Protein AF-A0A151ZEH4-F1 (afdb_monomer_lite)

Foldseek 3Di:
DVVVVVVVVVVVVVVVVVVVVVVVVLQAAPQPRHGADQWKAFQPPGDIHRPVRVQVVCVPQQADPPPRHGHDPVRIDGDVVSVVVSVVVVVVVVVVVVVVVVVVVVVVVVVVVVVVVVVVVVVVVVVVVVVVVVVVVVVVVVPDPDDDDPPPDAWDKDFDDLVCLLLVLLQQCVFCVPFPLLCQLQPPDPCSSQLSSVVSSLVVQLLVVFWGKMFTAGPVPRHTFKIWTKGFFPSDDDDPVSSVVSPVVCNCVRRNPRSVVSVVLVCVVVSVVVCVQCVSFGEIETEDIGGHPPCVPPCVSVVVVVVVLVVCLVVQGKYKYKGQDPVVVVVVVVVAWDFPDWDPDSGPGIMTIIMHGHDHPD

InterPro domains:
  IPR003613 U-box domain [PF04564] (27-89)
  IPR003613 U-box domain [PS51698] (22-96)
  IPR003613 U-box domain [SM00504] (26-89)
  IPR004181 Zinc finger, MIZ-type [cd16651] (30-87)
  IPR013083 Zinc finger, RING/FYVE/PHD-type [G3DSA:3.30.40.10] (4-116)
  IPR016181 Acyl-CoA N-acyltransferase [SSF55729] (279-347)
  IPR045185 E3 ubiquitin-protein ligase PUB22/23/24-like [PTHR22849] (25-180)

Structure (mmCIF, N/CA/C/O backbone):
data_AF-A0A151ZEH4-F1
#
_entry.id   AF-A0A151ZEH4-F1
#
loop_
_atom_site.group_PDB
_atom_site.id
_atom_site.type_symbol
_atom_site.label_atom_id
_atom_site.label_alt_id
_atom_site.label_comp_id
_atom_site.label_asym_id
_atom_site.label_entity_id
_atom_site.label_seq_id
_atom_site.pdbx_PDB_ins_code
_atom_site.Cartn_x
_atom_site.Cartn_y
_atom_site.Cartn_z
_atom_site.occupancy
_atom_site.B_iso_or_equiv
_atom_site.auth_seq_id
_atom_site.auth_comp_id
_atom_site.auth_asym_id
_atom_site.auth_atom_id
_atom_site.pdbx_PDB_model_num
ATOM 1 N N . MET A 1 1 ? 7.184 58.021 -11.123 1.00 47.81 1 MET A N 1
ATOM 2 C CA . MET A 1 1 ? 8.509 57.488 -11.510 1.00 47.81 1 MET A CA 1
ATOM 3 C C . MET A 1 1 ? 8.640 55.990 -11.235 1.00 47.81 1 MET A C 1
ATOM 5 O O . MET A 1 1 ? 9.357 55.351 -11.982 1.00 47.81 1 MET A O 1
ATOM 9 N N . GLU A 1 2 ? 7.916 55.412 -10.267 1.00 46.97 2 GLU A N 1
ATOM 10 C CA . GLU A 1 2 ? 7.954 53.959 -9.976 1.00 46.97 2 GLU A CA 1
ATOM 11 C C . GLU A 1 2 ? 7.191 53.075 -10.988 1.00 46.97 2 GLU A C 1
ATOM 13 O O . GLU A 1 2 ? 7.583 51.939 -11.231 1.00 46.97 2 GLU A O 1
ATOM 18 N N . VAL A 1 3 ? 6.148 53.594 -11.652 1.00 45.88 3 VAL A N 1
ATOM 19 C CA . VAL A 1 3 ? 5.369 52.835 -12.660 1.00 45.88 3 VAL A CA 1
ATOM 20 C C . VAL A 1 3 ? 6.206 52.494 -13.908 1.00 45.88 3 VAL A C 1
ATOM 22 O O . VAL A 1 3 ? 6.076 51.415 -14.468 1.00 45.88 3 VAL A O 1
ATOM 25 N N . ASP A 1 4 ? 7.142 53.370 -14.286 1.00 52.09 4 ASP A N 1
ATOM 26 C CA . ASP A 1 4 ? 8.008 53.219 -15.469 1.00 52.09 4 ASP A CA 1
ATOM 27 C C . ASP A 1 4 ? 9.234 52.305 -15.209 1.00 52.09 4 ASP A C 1
ATOM 29 O O . ASP A 1 4 ? 9.974 51.960 -16.129 1.00 52.09 4 ASP A O 1
ATOM 33 N N . GLN A 1 5 ? 9.471 51.902 -13.952 1.00 50.50 5 GLN A N 1
ATOM 34 C CA . GLN A 1 5 ? 10.496 50.912 -13.584 1.00 50.50 5 GLN A CA 1
ATOM 35 C C . GLN A 1 5 ? 9.948 49.480 -13.636 1.00 50.50 5 GLN A C 1
ATOM 37 O O . GLN A 1 5 ? 10.621 48.607 -14.183 1.00 50.50 5 GLN A O 1
ATOM 42 N N . ASN A 1 6 ? 8.713 49.256 -13.178 1.00 49.66 6 ASN A N 1
ATOM 43 C CA . ASN A 1 6 ? 8.073 47.936 -13.215 1.00 49.66 6 ASN A CA 1
ATOM 44 C C . ASN A 1 6 ? 7.818 47.434 -14.644 1.00 49.66 6 ASN A C 1
ATOM 46 O O . ASN A 1 6 ? 8.052 46.260 -14.928 1.00 49.66 6 ASN A O 1
ATOM 50 N N . ASP A 1 7 ? 7.417 48.314 -15.566 1.00 55.12 7 ASP A N 1
ATOM 51 C CA . ASP A 1 7 ? 7.210 47.931 -16.970 1.00 55.12 7 ASP A CA 1
ATOM 52 C C . ASP A 1 7 ? 8.532 47.587 -17.678 1.00 55.12 7 ASP A C 1
ATOM 54 O O . ASP A 1 7 ? 8.591 46.658 -18.489 1.00 55.12 7 ASP A O 1
ATOM 58 N N . LYS A 1 8 ? 9.631 48.269 -17.326 1.00 55.94 8 LYS A N 1
ATOM 59 C CA . LYS A 1 8 ? 10.976 47.957 -17.840 1.00 55.94 8 LYS A CA 1
ATOM 60 C C . LYS A 1 8 ? 11.511 46.641 -17.281 1.00 55.94 8 LYS A C 1
ATOM 62 O O . LYS A 1 8 ? 12.153 45.894 -18.022 1.00 55.94 8 LYS A O 1
ATOM 67 N N . GLU A 1 9 ? 11.230 46.325 -16.017 1.00 60.66 9 GLU A N 1
ATOM 68 C CA . GLU A 1 9 ? 11.589 45.033 -15.423 1.00 60.66 9 GLU A CA 1
ATOM 69 C C . GLU A 1 9 ? 10.782 43.875 -16.012 1.00 60.66 9 GLU A C 1
ATOM 71 O O . GLU A 1 9 ? 11.382 42.878 -16.416 1.00 60.66 9 GLU A O 1
ATOM 76 N N . LEU A 1 10 ? 9.461 44.014 -16.176 1.00 50.81 10 LEU A N 1
ATOM 77 C CA . LEU A 1 10 ? 8.633 42.988 -16.824 1.00 50.81 10 LEU A CA 1
ATOM 78 C C . LEU A 1 10 ? 9.093 42.705 -18.259 1.00 50.81 10 LEU A C 1
ATOM 80 O O . LEU A 1 10 ? 9.189 41.549 -18.675 1.00 50.81 10 LEU A O 1
ATOM 84 N N . HIS A 1 11 ? 9.416 43.751 -19.022 1.00 53.69 11 HIS A N 1
ATOM 85 C CA . HIS A 1 11 ? 9.879 43.598 -20.399 1.00 53.69 11 HIS A CA 1
ATOM 86 C C . HIS A 1 11 ? 11.268 42.943 -20.477 1.00 53.69 11 HIS A C 1
ATOM 88 O O . HIS A 1 11 ? 11.549 42.178 -21.406 1.00 53.69 11 HIS A O 1
ATOM 94 N N . LYS A 1 12 ? 12.129 43.197 -19.484 1.00 59.66 12 LYS A N 1
ATOM 95 C CA . LYS A 1 12 ? 13.442 42.557 -19.335 1.00 59.66 12 LYS A CA 1
ATOM 96 C C . LYS A 1 12 ? 13.305 41.080 -18.952 1.00 59.66 12 LYS A C 1
ATOM 98 O O . LYS A 1 12 ? 13.959 40.246 -19.571 1.00 59.66 12 LYS A O 1
ATOM 103 N N . ILE A 1 13 ? 12.412 40.746 -18.018 1.00 57.16 13 ILE A N 1
ATOM 104 C CA . ILE A 1 13 ? 12.099 39.366 -17.606 1.00 57.16 13 ILE A CA 1
ATOM 105 C C . ILE A 1 13 ? 11.519 38.565 -18.779 1.00 57.16 13 ILE A C 1
ATOM 107 O O . ILE A 1 13 ? 11.953 37.445 -19.039 1.00 57.16 13 ILE A O 1
ATOM 111 N N . ASN A 1 14 ? 10.600 39.150 -19.550 1.00 55.31 14 ASN A N 1
ATOM 112 C CA . ASN A 1 14 ? 10.017 38.496 -20.722 1.00 55.31 14 ASN A CA 1
ATOM 113 C C . ASN A 1 14 ? 11.047 38.240 -21.833 1.00 55.31 14 ASN A C 1
ATOM 115 O O . ASN A 1 14 ? 11.030 37.175 -22.449 1.00 55.31 14 ASN A O 1
ATOM 119 N N . ASN A 1 15 ? 11.979 39.171 -22.058 1.00 52.19 15 ASN A N 1
ATOM 120 C CA . ASN A 1 15 ? 13.071 38.977 -23.015 1.00 52.19 15 ASN A CA 1
ATOM 121 C C . ASN A 1 15 ? 14.081 37.917 -22.546 1.00 52.19 15 ASN A C 1
ATOM 123 O O . ASN A 1 15 ? 14.506 37.096 -23.356 1.00 52.19 15 ASN A O 1
ATOM 127 N N . LEU A 1 16 ? 14.406 37.872 -21.250 1.00 53.84 16 LEU A N 1
ATOM 128 C CA . LEU A 1 16 ? 15.260 36.831 -20.662 1.00 53.84 16 LEU A CA 1
ATOM 129 C C . LEU A 1 16 ? 14.610 35.440 -20.757 1.00 53.84 16 LEU A C 1
ATOM 131 O O . LEU A 1 16 ? 15.272 34.472 -21.123 1.00 53.84 16 LEU A O 1
ATOM 135 N N . ASN A 1 17 ? 13.299 35.349 -20.514 1.00 55.62 17 ASN A N 1
ATOM 136 C CA . ASN A 1 17 ? 12.525 34.111 -20.658 1.00 55.62 17 ASN A CA 1
ATOM 137 C C . ASN A 1 17 ? 12.389 33.653 -22.117 1.00 55.62 17 ASN A C 1
ATOM 139 O O . ASN A 1 17 ? 12.262 32.460 -22.389 1.00 55.62 17 ASN A O 1
ATOM 143 N N . LYS A 1 18 ? 12.396 34.588 -23.071 1.00 53.97 18 LYS A N 1
ATOM 144 C CA . LYS A 1 18 ? 12.393 34.266 -24.500 1.00 53.97 18 LYS A CA 1
ATOM 145 C C . LYS A 1 18 ? 13.761 33.745 -24.954 1.00 53.97 18 LYS A C 1
ATOM 147 O O . LYS A 1 18 ? 13.821 32.713 -25.614 1.00 53.97 18 LYS A O 1
ATOM 152 N N . GLN A 1 19 ? 14.844 34.400 -24.534 1.00 56.38 19 GLN A N 1
ATOM 153 C CA . GLN A 1 19 ? 16.214 33.967 -24.827 1.00 56.38 19 GLN A CA 1
ATOM 154 C C . GLN A 1 19 ? 16.555 32.614 -24.181 1.00 56.38 19 GLN A C 1
ATOM 156 O O . GLN A 1 19 ? 17.243 31.806 -24.798 1.00 56.38 19 GLN A O 1
ATOM 161 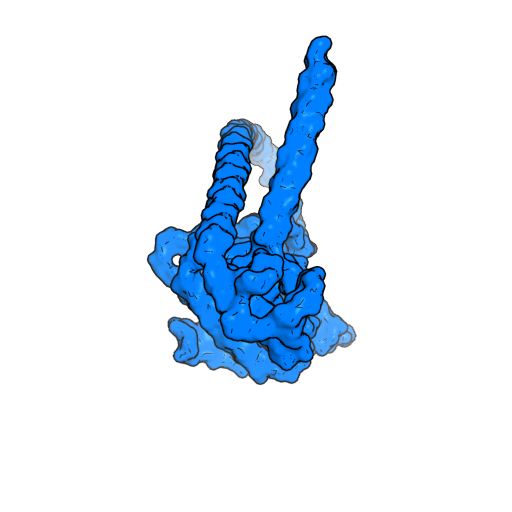N N . SER A 1 20 ? 16.038 32.317 -22.982 1.00 61.41 20 SER A N 1
ATOM 162 C CA . SER A 1 20 ? 16.250 31.010 -22.343 1.00 61.41 20 SER A CA 1
ATOM 163 C C . SER A 1 20 ? 15.561 29.863 -23.092 1.00 61.41 20 SER A C 1
ATOM 165 O O . SER A 1 20 ? 16.144 28.789 -23.223 1.00 61.41 20 SER A O 1
ATOM 167 N N . LYS A 1 21 ? 14.366 30.100 -23.650 1.00 60.09 21 LYS A N 1
ATOM 168 C CA . LYS A 1 21 ? 13.653 29.128 -24.497 1.00 60.09 21 LYS A CA 1
ATOM 169 C C . LYS A 1 21 ? 14.341 28.893 -25.842 1.00 60.09 21 LYS A C 1
ATOM 171 O O . LYS A 1 21 ? 14.349 27.774 -26.337 1.00 60.09 21 LYS A O 1
ATOM 176 N N . GLU A 1 22 ? 14.923 29.929 -26.437 1.00 63.22 22 GLU A N 1
ATOM 177 C CA . GLU A 1 22 ? 15.677 29.791 -27.690 1.00 63.22 22 GLU A CA 1
ATOM 178 C C . GLU A 1 22 ? 16.977 28.994 -27.486 1.00 63.22 22 GLU A C 1
ATOM 180 O O . GLU A 1 22 ? 17.316 28.166 -28.327 1.00 63.22 22 GLU A O 1
ATOM 185 N N . LEU A 1 23 ? 17.653 29.166 -26.342 1.00 64.81 23 LEU A N 1
ATOM 186 C CA . LEU A 1 23 ? 18.823 28.365 -25.959 1.00 64.81 23 LEU A CA 1
ATOM 187 C C . LEU A 1 23 ? 18.468 26.900 -25.661 1.00 64.81 23 LEU A C 1
ATOM 189 O O . LEU A 1 23 ? 19.235 26.012 -26.020 1.00 64.81 23 LEU A O 1
ATOM 193 N N . GLN A 1 24 ? 17.301 26.637 -25.062 1.00 67.38 24 GLN A N 1
ATOM 194 C CA . GLN A 1 24 ? 16.809 25.275 -24.814 1.00 67.38 24 GLN A CA 1
ATOM 195 C C . GLN A 1 24 ? 16.695 24.458 -26.099 1.00 67.38 24 GLN A C 1
ATOM 197 O O . GLN A 1 24 ? 17.108 23.304 -26.127 1.00 67.38 24 GLN A O 1
ATOM 202 N N . ASN A 1 25 ? 16.208 25.071 -27.178 1.00 72.69 25 ASN A N 1
ATOM 203 C CA . ASN A 1 25 ? 15.992 24.382 -28.449 1.00 72.69 25 ASN A CA 1
ATOM 204 C C . ASN A 1 25 ? 17.292 23.895 -29.115 1.00 72.69 25 ASN A C 1
ATOM 206 O O . ASN A 1 25 ? 17.229 23.041 -29.991 1.00 72.69 25 ASN A O 1
ATOM 210 N N . ILE A 1 26 ? 18.460 24.412 -28.713 1.00 82.06 26 ILE A N 1
ATOM 211 C CA . ILE A 1 26 ? 19.773 23.983 -29.229 1.00 82.06 26 ILE A CA 1
ATOM 212 C C . ILE A 1 26 ? 20.170 22.610 -28.663 1.00 82.06 26 ILE A C 1
ATOM 214 O O . ILE A 1 26 ? 20.950 21.884 -29.276 1.00 82.06 26 ILE A O 1
ATOM 218 N N . PHE A 1 27 ? 19.627 22.245 -27.501 1.00 88.75 27 PHE A N 1
ATOM 219 C CA . PHE A 1 27 ? 19.920 20.989 -26.812 1.00 88.75 27 PHE A CA 1
ATOM 220 C C . PHE A 1 27 ? 18.904 19.887 -27.108 1.00 88.75 27 PHE A C 1
ATOM 222 O O . PHE A 1 27 ? 19.063 18.778 -26.605 1.00 88.75 27 PHE A O 1
ATOM 229 N N . ILE A 1 28 ? 17.878 20.185 -27.908 1.00 87.25 28 ILE A N 1
ATOM 230 C CA . ILE A 1 28 ? 16.806 19.255 -28.253 1.00 87.25 28 ILE A CA 1
ATOM 231 C C . ILE A 1 28 ? 17.096 18.595 -29.597 1.00 87.25 28 ILE A C 1
ATOM 233 O O . ILE A 1 28 ? 17.428 19.257 -30.581 1.00 87.25 28 ILE A O 1
ATOM 237 N N . ASP A 1 29 ? 16.942 17.280 -29.636 1.00 89.00 29 ASP A N 1
ATOM 238 C CA . ASP A 1 29 ? 17.080 16.477 -30.831 1.00 89.00 29 ASP A CA 1
ATOM 239 C C . ASP A 1 29 ? 15.916 16.782 -31.783 1.00 89.00 29 ASP A C 1
ATOM 241 O O . ASP A 1 29 ? 14.750 16.605 -31.424 1.00 89.00 29 ASP A O 1
ATOM 245 N N . PRO A 1 30 ? 16.187 17.212 -33.022 1.00 85.81 30 PRO A N 1
ATOM 246 C CA . PRO A 1 30 ? 15.135 17.504 -33.990 1.00 85.81 30 PRO A CA 1
ATOM 247 C C . PRO A 1 30 ? 14.334 16.269 -34.444 1.00 85.81 30 PRO A C 1
ATOM 249 O O . PRO A 1 30 ? 13.296 16.442 -35.083 1.00 85.81 30 PRO A O 1
ATOM 252 N N . ILE A 1 31 ? 14.805 15.042 -34.177 1.00 87.25 31 ILE A N 1
ATOM 253 C CA . ILE A 1 31 ? 14.114 13.797 -34.542 1.00 87.25 31 ILE A CA 1
ATOM 254 C C . ILE A 1 31 ? 13.196 13.325 -33.410 1.00 87.25 31 ILE A C 1
ATOM 256 O O . ILE A 1 31 ? 12.014 13.086 -33.661 1.00 87.25 31 ILE A O 1
ATOM 260 N N . SER A 1 32 ? 13.718 13.160 -32.190 1.00 88.06 32 SER A N 1
ATOM 261 C CA . SER A 1 32 ? 12.936 12.663 -31.042 1.00 88.06 32 SER A CA 1
ATOM 262 C C . SER A 1 32 ? 12.197 13.761 -30.280 1.00 88.06 32 SER A C 1
ATOM 264 O O . SER A 1 32 ? 11.173 13.473 -29.669 1.00 88.06 32 SER A O 1
ATOM 266 N N . LEU A 1 33 ? 12.662 15.012 -30.370 1.00 85.00 33 LEU A N 1
ATOM 267 C CA . LEU A 1 33 ? 12.234 16.150 -29.545 1.00 85.00 33 LEU A CA 1
ATOM 268 C C . LEU A 1 33 ? 12.611 16.030 -28.057 1.00 85.00 33 LEU A C 1
ATOM 270 O O . LEU A 1 33 ? 12.111 16.803 -27.238 1.00 85.00 33 LEU A O 1
ATOM 274 N N . ASP A 1 34 ? 13.530 15.121 -27.729 1.00 85.69 34 ASP A N 1
ATOM 275 C CA . ASP A 1 34 ? 14.123 14.959 -26.398 1.00 85.69 34 ASP A CA 1
ATOM 276 C C . ASP A 1 34 ? 15.493 15.656 -26.310 1.00 85.69 34 ASP A C 1
ATOM 278 O O . ASP A 1 34 ? 16.010 16.145 -27.313 1.00 85.69 34 ASP A O 1
ATOM 282 N N . LEU A 1 35 ? 16.101 15.735 -25.120 1.00 85.19 35 LEU A N 1
ATOM 283 C CA . LEU A 1 35 ? 17.486 16.212 -24.996 1.00 85.19 35 LEU A CA 1
ATOM 284 C C . LEU A 1 35 ? 18.426 15.319 -25.816 1.00 85.19 35 LEU A C 1
ATOM 286 O O . LEU A 1 35 ? 18.302 14.099 -25.784 1.00 85.19 35 LEU A O 1
ATOM 290 N N . ILE A 1 36 ? 19.375 15.929 -26.528 1.00 87.75 36 ILE A N 1
ATOM 291 C CA . ILE A 1 36 ? 20.329 15.185 -27.353 1.00 87.75 36 ILE A CA 1
ATOM 292 C C . ILE A 1 36 ? 21.219 14.311 -26.461 1.00 87.75 36 ILE A C 1
ATOM 294 O O . ILE A 1 36 ? 21.989 14.823 -25.643 1.00 87.75 36 ILE A O 1
ATOM 298 N N . GLU A 1 37 ? 21.178 13.001 -26.689 1.00 85.50 37 GLU A N 1
ATOM 299 C CA . GLU A 1 37 ? 22.063 12.022 -26.055 1.00 85.50 37 GLU A CA 1
ATOM 300 C C . GLU A 1 37 ? 23.168 11.597 -27.032 1.00 85.50 37 GLU A C 1
ATOM 302 O O . GLU A 1 37 ? 22.935 11.386 -28.222 1.00 85.50 37 GLU A O 1
ATOM 307 N N . ASP A 1 38 ? 24.410 11.523 -26.544 1.00 89.50 38 ASP A N 1
ATOM 308 C CA . ASP A 1 38 ? 25.584 11.177 -27.357 1.00 89.50 38 ASP A CA 1
ATOM 309 C C . ASP A 1 38 ? 25.706 11.984 -28.667 1.00 89.50 38 ASP A C 1
ATOM 311 O O . ASP A 1 38 ? 25.962 11.439 -29.736 1.00 89.50 38 ASP A O 1
ATOM 315 N N . ALA A 1 39 ? 25.583 13.313 -28.564 1.00 93.75 39 ALA A N 1
ATOM 316 C CA . ALA A 1 39 ? 25.540 14.244 -29.695 1.00 93.75 39 ALA A CA 1
ATOM 317 C C . ALA A 1 39 ? 26.520 13.918 -30.841 1.00 93.75 39 ALA A C 1
ATOM 319 O O . ALA A 1 39 ? 27.743 13.873 -30.643 1.00 93.75 39 ALA A O 1
ATOM 320 N N . VAL A 1 40 ? 25.981 13.789 -32.055 1.00 94.81 40 VAL A N 1
ATOM 321 C CA . VAL A 1 40 ? 26.725 13.683 -33.320 1.00 94.81 40 VAL A CA 1
ATOM 322 C C . VAL A 1 40 ? 26.367 14.843 -34.240 1.00 94.81 40 VAL A C 1
ATOM 324 O O . VAL A 1 40 ? 25.256 15.361 -34.188 1.00 94.81 40 VAL A O 1
ATOM 327 N N . ILE A 1 41 ? 27.304 15.257 -35.091 1.00 96.19 41 ILE A N 1
ATOM 328 C CA . ILE A 1 41 ? 27.133 16.326 -36.078 1.00 96.19 41 ILE A CA 1
ATOM 329 C C . ILE A 1 41 ? 27.388 15.803 -37.490 1.00 96.19 41 ILE A C 1
ATOM 331 O O . ILE A 1 41 ? 28.323 15.037 -37.731 1.00 96.19 41 ILE A O 1
ATOM 335 N N . SER A 1 42 ? 26.554 16.239 -38.433 1.00 94.94 42 SER A N 1
ATOM 336 C CA . SER A 1 42 ? 26.764 16.013 -39.860 1.00 94.94 42 SER A CA 1
ATOM 337 C C . SER A 1 42 ? 27.897 16.896 -40.383 1.00 94.94 42 SER A C 1
ATOM 339 O O . SER A 1 42 ? 27.786 18.121 -40.376 1.00 94.94 42 SER A O 1
ATOM 341 N N . SER A 1 43 ? 28.946 16.282 -40.923 1.00 91.38 43 SER A N 1
ATOM 342 C CA . SER A 1 43 ? 30.073 16.989 -41.551 1.00 91.38 43 SER A CA 1
ATOM 343 C C . SER A 1 43 ? 29.680 17.807 -42.791 1.00 91.38 43 SER A C 1
ATOM 345 O O . SER A 1 43 ? 30.302 18.828 -43.076 1.00 91.38 43 SER A O 1
ATOM 347 N N . GLY A 1 44 ? 28.633 17.394 -43.514 1.00 90.00 44 GLY A N 1
ATOM 348 C CA . GLY A 1 44 ? 28.176 18.069 -44.732 1.00 90.00 44 GLY A CA 1
ATOM 349 C C . GLY A 1 44 ? 27.255 19.268 -44.487 1.00 90.00 44 GLY A C 1
ATOM 350 O O . GLY A 1 44 ? 27.386 20.286 -45.162 1.00 90.00 44 GLY A O 1
ATOM 351 N N . CYS A 1 45 ? 26.309 19.160 -43.545 1.00 91.94 45 CYS A N 1
ATOM 352 C CA . CYS A 1 45 ? 25.294 20.202 -43.317 1.00 91.94 45 CYS A CA 1
ATOM 353 C C . CYS A 1 45 ? 25.326 20.848 -41.925 1.00 91.94 45 CYS A C 1
ATOM 355 O O . CYS A 1 45 ? 24.571 21.786 -41.691 1.00 91.94 45 CYS A O 1
ATOM 357 N N . GLY A 1 46 ? 26.165 20.365 -41.005 1.00 91.50 46 GLY A N 1
ATOM 358 C CA . GLY A 1 46 ? 26.374 20.960 -39.681 1.00 91.50 46 GLY A CA 1
ATOM 359 C C . GLY A 1 46 ? 25.253 20.735 -38.660 1.00 91.50 46 GLY A C 1
ATOM 360 O O . GLY A 1 46 ? 25.361 21.205 -37.531 1.00 91.50 46 GLY A O 1
ATOM 361 N N . HIS A 1 47 ? 24.184 20.017 -39.010 1.00 94.25 47 HIS A N 1
ATOM 362 C CA . HIS A 1 47 ? 23.107 19.701 -38.069 1.00 94.25 47 HIS A CA 1
ATOM 363 C C . HIS A 1 47 ? 23.534 18.618 -37.076 1.00 94.25 47 HIS A C 1
ATOM 365 O O . HIS A 1 47 ? 24.232 17.674 -37.459 1.00 94.25 47 HIS A O 1
ATOM 371 N N . SER A 1 48 ? 23.107 18.764 -35.820 1.00 94.69 48 SER A N 1
ATOM 372 C CA . SER A 1 48 ? 23.398 17.817 -34.740 1.00 94.69 48 SER A CA 1
ATOM 373 C C . SER A 1 48 ? 22.153 17.043 -34.310 1.00 94.69 48 SER A C 1
ATOM 375 O O . SER A 1 48 ? 21.044 17.569 -34.390 1.00 94.69 48 SER A O 1
ATOM 377 N N . PHE A 1 49 ? 22.356 15.803 -33.871 1.00 94.88 49 PHE A N 1
ATOM 378 C CA . PHE A 1 49 ? 21.311 14.839 -33.514 1.00 94.88 49 PHE A CA 1
ATOM 379 C C . PHE A 1 49 ? 21.787 13.945 -32.366 1.00 94.88 49 PHE A C 1
ATOM 381 O O . PHE A 1 49 ? 22.999 13.867 -32.121 1.00 94.88 49 PHE A O 1
ATOM 388 N N . SER A 1 50 ? 20.864 13.228 -31.720 1.00 95.25 50 SER A N 1
ATOM 389 C CA . SER A 1 50 ? 21.254 12.062 -30.919 1.00 95.25 50 SER A CA 1
ATOM 390 C C . SER A 1 50 ? 21.747 10.963 -31.848 1.00 95.25 50 SER A C 1
ATOM 392 O O . SER A 1 50 ? 21.263 10.823 -32.975 1.00 95.25 50 SER A O 1
ATOM 394 N N . GLN A 1 51 ? 22.754 10.214 -31.410 1.00 94.44 51 GLN A N 1
ATOM 395 C CA . GLN A 1 51 ? 23.395 9.219 -32.266 1.00 94.44 51 GLN A CA 1
ATOM 396 C C . GLN A 1 51 ? 22.408 8.130 -32.714 1.00 94.44 51 GLN A C 1
ATOM 398 O O . GLN A 1 51 ? 22.304 7.825 -33.900 1.00 94.44 51 GLN A O 1
ATOM 403 N N . ASP A 1 52 ? 21.641 7.583 -31.779 1.00 95.44 52 ASP A N 1
ATOM 404 C CA . ASP A 1 52 ? 20.672 6.514 -32.013 1.00 95.44 52 ASP A CA 1
ATOM 405 C C . ASP A 1 52 ? 19.535 6.935 -32.965 1.00 95.44 52 ASP A C 1
ATOM 407 O O . ASP A 1 52 ? 19.144 6.178 -33.865 1.00 95.44 52 ASP A O 1
ATOM 411 N N . THR A 1 53 ? 19.025 8.159 -32.814 1.00 95.44 53 THR A N 1
ATOM 412 C CA . THR A 1 53 ? 17.902 8.671 -33.606 1.00 95.44 53 THR A CA 1
ATOM 413 C C . THR A 1 53 ? 18.301 8.916 -35.057 1.00 95.44 53 THR A C 1
ATOM 415 O O . THR A 1 53 ? 17.570 8.508 -35.971 1.00 95.44 53 THR A O 1
ATOM 418 N N . ILE A 1 54 ? 19.471 9.520 -35.305 1.00 95.94 54 ILE A N 1
ATOM 419 C CA . ILE A 1 54 ? 19.949 9.754 -36.672 1.00 95.94 54 ILE A CA 1
ATOM 420 C C . ILE A 1 54 ? 20.405 8.458 -37.339 1.00 95.94 54 ILE A C 1
ATOM 422 O O . ILE A 1 54 ? 20.122 8.265 -38.521 1.00 95.94 54 ILE A O 1
ATOM 426 N N . GLU A 1 55 ? 21.029 7.532 -36.608 1.00 94.50 55 GLU A N 1
ATOM 427 C CA . GLU A 1 55 ? 21.383 6.214 -37.142 1.00 94.50 55 GLU A CA 1
ATOM 428 C C . GLU A 1 55 ? 20.126 5.465 -37.608 1.00 94.50 55 GLU A C 1
ATOM 430 O O . GLU A 1 55 ? 20.060 5.000 -38.752 1.00 94.50 55 GLU A O 1
ATOM 435 N N . SER A 1 56 ? 19.081 5.440 -36.773 1.00 93.38 56 SER A N 1
ATOM 436 C CA . SER A 1 56 ? 17.776 4.855 -37.102 1.00 93.38 56 SER A CA 1
ATOM 437 C C . SER A 1 56 ? 17.125 5.523 -38.317 1.00 93.38 56 SER A C 1
ATOM 439 O O . SER A 1 56 ? 16.604 4.838 -39.204 1.00 93.38 56 SER A O 1
ATOM 441 N N . TRP A 1 57 ? 17.188 6.853 -38.422 1.00 94.31 57 TRP A N 1
ATOM 442 C CA . TRP A 1 57 ? 16.679 7.585 -39.583 1.00 94.31 57 TRP A CA 1
ATOM 443 C C . TRP A 1 57 ? 17.412 7.211 -40.876 1.00 94.31 57 TRP A C 1
ATOM 445 O O . TRP A 1 57 ? 16.771 6.935 -41.898 1.00 94.31 57 TRP A O 1
ATOM 455 N N . LEU A 1 58 ? 18.743 7.136 -40.825 1.00 94.56 58 LEU A N 1
ATOM 456 C CA . LEU A 1 58 ? 19.581 6.831 -41.981 1.00 94.56 58 LEU A CA 1
ATOM 457 C C . LEU A 1 58 ? 19.364 5.406 -42.506 1.00 94.56 58 LEU A C 1
ATOM 459 O O . LEU A 1 58 ? 19.490 5.186 -43.711 1.00 94.56 58 LEU A O 1
ATOM 463 N N . THR A 1 59 ? 18.914 4.456 -41.675 1.00 92.69 59 THR A N 1
ATOM 464 C CA . THR A 1 59 ? 18.484 3.131 -42.177 1.00 92.69 59 THR A CA 1
ATOM 465 C C . THR A 1 59 ? 17.329 3.211 -43.183 1.00 92.69 59 THR A C 1
ATOM 467 O O . THR A 1 59 ? 17.199 2.343 -44.044 1.00 92.69 59 THR A O 1
ATOM 470 N N . LYS A 1 60 ? 16.498 4.259 -43.099 1.00 92.88 60 LYS A N 1
ATOM 471 C CA . LYS A 1 60 ? 15.304 4.452 -43.937 1.00 92.88 60 LYS A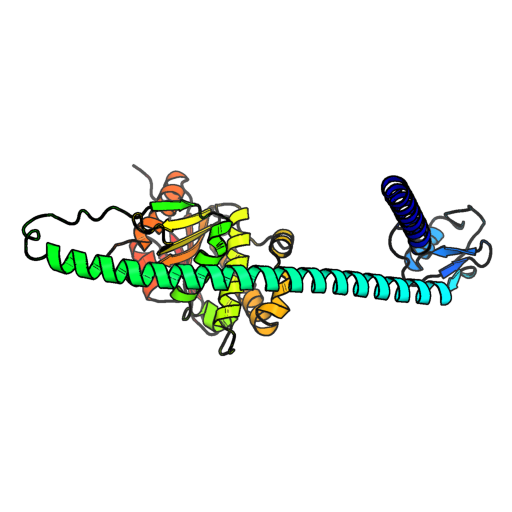 CA 1
ATOM 472 C C . LYS A 1 60 ? 15.530 5.475 -45.045 1.00 92.88 60 LYS A C 1
ATOM 474 O O . LYS A 1 60 ? 15.028 5.294 -46.152 1.00 92.88 60 LYS A O 1
ATOM 479 N N . LYS A 1 61 ? 16.228 6.574 -44.746 1.00 92.88 61 LYS A N 1
ATOM 480 C CA . LYS A 1 61 ? 16.434 7.704 -45.661 1.00 92.88 61 LYS A CA 1
ATOM 481 C C . LYS A 1 61 ? 17.855 8.240 -45.528 1.00 92.88 61 LYS A C 1
ATOM 483 O O . LYS A 1 61 ? 18.211 8.787 -44.495 1.00 92.88 61 LYS A O 1
ATOM 488 N N . GLN A 1 62 ? 18.633 8.163 -46.603 1.00 94.88 62 GLN A N 1
ATOM 489 C CA . GLN A 1 62 ? 20.025 8.638 -46.670 1.00 94.88 62 GLN A CA 1
ATOM 490 C C . GLN A 1 62 ? 20.108 10.160 -46.911 1.00 94.88 62 GLN A C 1
ATOM 492 O O . GLN A 1 62 ? 20.760 10.642 -47.837 1.00 94.88 62 GLN A O 1
ATOM 497 N N . THR A 1 63 ? 19.369 10.928 -46.112 1.00 94.69 63 THR A N 1
ATOM 498 C CA . THR A 1 63 ? 19.284 12.394 -46.190 1.00 94.69 63 THR A CA 1
ATOM 499 C C . THR A 1 63 ? 19.141 12.984 -44.798 1.00 94.69 63 THR A C 1
ATOM 501 O O . THR A 1 63 ? 18.464 12.392 -43.963 1.00 94.69 63 THR A O 1
ATOM 504 N N . CYS A 1 64 ? 19.658 14.185 -44.561 1.00 93.94 64 CYS A N 1
ATOM 505 C CA . CYS A 1 64 ? 19.423 14.927 -43.326 1.00 93.94 64 CYS A CA 1
ATOM 506 C C . CYS A 1 64 ? 17.909 15.170 -43.093 1.00 93.94 64 CYS A C 1
ATOM 508 O O . CYS A 1 64 ? 17.229 15.644 -44.011 1.00 93.94 64 CYS A O 1
ATOM 510 N N . PRO A 1 65 ? 17.361 14.900 -41.890 1.00 91.44 65 PRO A N 1
ATOM 511 C CA . PRO A 1 65 ? 15.954 15.171 -41.573 1.00 91.44 65 PRO A CA 1
ATOM 512 C C . PRO A 1 65 ? 15.563 16.650 -41.690 1.00 91.44 65 PRO A C 1
ATOM 514 O O . PRO A 1 65 ? 14.416 16.946 -42.013 1.00 91.44 65 PRO A O 1
ATOM 517 N N . LEU A 1 66 ? 16.511 17.563 -41.442 1.00 90.38 66 LEU A N 1
ATOM 518 C CA . LEU A 1 66 ? 16.260 19.005 -41.362 1.00 90.38 66 LEU A CA 1
ATOM 519 C C . LEU A 1 66 ? 16.378 19.727 -42.705 1.00 90.38 66 LEU A C 1
ATOM 521 O O . LEU A 1 66 ? 15.529 20.544 -43.044 1.00 90.38 66 LEU A O 1
ATOM 525 N N . CYS A 1 67 ? 17.436 19.446 -43.468 1.00 92.44 67 CYS A N 1
ATOM 526 C CA . CYS A 1 67 ? 17.723 20.161 -44.717 1.00 92.44 67 CYS A CA 1
ATOM 527 C C . CYS A 1 67 ? 17.658 19.283 -45.970 1.00 92.44 67 CYS A C 1
ATOM 529 O O . CYS A 1 67 ? 17.841 19.787 -47.074 1.00 92.44 67 CYS A O 1
ATOM 531 N N . HIS A 1 68 ? 17.427 17.978 -45.808 1.00 92.81 68 HIS A N 1
ATOM 532 C CA . HIS A 1 68 ? 17.319 16.997 -46.891 1.00 92.81 68 HIS A CA 1
ATOM 533 C C . HIS A 1 68 ? 18.574 16.811 -47.759 1.00 92.81 68 HIS A C 1
ATOM 535 O O . HIS A 1 68 ? 18.525 16.075 -48.744 1.00 92.81 68 HIS A O 1
ATOM 541 N N . SER A 1 69 ? 19.716 17.393 -47.376 1.00 92.69 69 SER A N 1
ATOM 542 C CA . SER A 1 69 ? 21.007 17.095 -48.003 1.00 92.69 69 SER A CA 1
ATOM 543 C C . SER A 1 69 ? 21.338 15.600 -47.890 1.00 92.69 69 SER A C 1
ATOM 545 O O . SER A 1 69 ? 21.031 15.013 -46.848 1.00 92.69 69 SER A O 1
ATOM 547 N N . PRO A 1 70 ? 21.979 14.981 -48.901 1.00 95.19 70 PRO A N 1
ATOM 548 C CA . PRO A 1 70 ? 22.471 13.608 -48.804 1.00 95.19 70 PRO A CA 1
ATOM 549 C C . PRO A 1 70 ? 23.324 13.416 -47.548 1.00 95.19 70 PRO A C 1
ATOM 551 O O . PRO A 1 70 ? 24.169 14.258 -47.243 1.00 95.19 70 PRO A O 1
ATOM 554 N N . LEU A 1 71 ? 23.060 12.344 -46.804 1.00 95.31 71 LEU A N 1
ATOM 555 C CA . LEU A 1 71 ? 23.731 12.058 -45.540 1.00 95.31 71 LEU A CA 1
ATOM 556 C C . LEU A 1 71 ? 23.841 10.550 -45.345 1.00 95.31 71 LEU A C 1
ATOM 558 O O . LEU A 1 71 ? 22.849 9.843 -45.517 1.00 95.31 71 LEU A O 1
ATOM 562 N N . SER A 1 72 ? 25.021 10.082 -44.955 1.00 93.81 72 SER A N 1
ATOM 563 C CA . SER A 1 72 ? 25.302 8.686 -44.624 1.00 93.81 72 SER A CA 1
ATOM 564 C C . SER A 1 72 ? 25.950 8.556 -43.243 1.00 93.81 72 SER A C 1
ATOM 566 O O . SER A 1 72 ? 26.363 9.544 -42.637 1.00 93.81 72 SER A O 1
ATOM 568 N N . LEU A 1 73 ? 26.056 7.325 -42.731 1.00 92.44 73 LEU A N 1
ATOM 569 C CA . LEU A 1 73 ? 26.653 7.059 -41.415 1.00 92.44 73 LEU A CA 1
ATOM 570 C C . LEU A 1 73 ? 28.119 7.506 -41.320 1.00 92.44 73 LEU A C 1
ATOM 572 O O . LEU A 1 73 ? 28.548 7.957 -40.265 1.00 92.44 73 LEU A O 1
ATOM 576 N N . SER A 1 74 ? 28.882 7.428 -42.415 1.00 93.50 74 SER A N 1
ATOM 577 C CA . SER A 1 74 ? 30.283 7.875 -42.440 1.00 93.50 74 SER A CA 1
ATOM 578 C C . SER A 1 74 ? 30.445 9.392 -42.362 1.00 93.50 74 SER A C 1
ATOM 580 O O . SER A 1 74 ? 31.542 9.869 -42.087 1.00 93.50 74 SER A O 1
ATOM 582 N N . ASP A 1 75 ? 29.369 10.147 -42.593 1.00 93.25 75 ASP A N 1
ATOM 583 C CA . ASP A 1 75 ? 29.382 11.610 -42.556 1.00 93.25 75 ASP A CA 1
ATOM 584 C C . ASP A 1 75 ? 29.081 12.163 -41.154 1.00 93.25 75 ASP A C 1
ATOM 586 O O . ASP A 1 75 ? 29.085 13.386 -40.967 1.00 93.25 75 ASP A O 1
ATOM 590 N N . LEU A 1 76 ? 28.796 11.283 -40.185 1.00 96.00 76 LEU A N 1
ATOM 591 C CA . LEU A 1 76 ? 28.525 11.626 -38.795 1.00 96.00 76 LEU A CA 1
ATOM 592 C C . LEU A 1 76 ? 29.810 11.594 -37.973 1.00 96.00 76 LEU A C 1
ATOM 594 O O . LEU A 1 76 ? 30.534 10.600 -37.936 1.00 96.00 76 LEU A O 1
ATOM 598 N N . THR A 1 77 ? 30.065 12.684 -37.263 1.00 94.19 77 THR A N 1
ATOM 599 C CA . THR A 1 77 ? 31.192 12.797 -36.335 1.00 94.19 77 THR A CA 1
ATOM 600 C C . THR A 1 77 ? 30.685 13.141 -34.939 1.00 94.19 77 THR A C 1
ATOM 602 O O . THR A 1 77 ? 29.767 13.955 -34.837 1.00 94.19 77 THR A O 1
ATOM 605 N N . PRO A 1 78 ? 31.260 12.593 -33.854 1.00 94.00 78 PRO A N 1
ATOM 606 C CA . PRO A 1 78 ? 30.889 12.997 -32.501 1.00 94.00 78 PRO A CA 1
ATOM 607 C C . PRO A 1 78 ? 31.051 14.506 -32.284 1.00 94.00 78 PRO A C 1
ATOM 609 O O . PRO A 1 78 ? 32.080 15.088 -32.631 1.00 94.00 78 PRO A O 1
ATOM 612 N N . ASN A 1 79 ? 30.047 15.136 -31.677 1.00 94.19 79 ASN A N 1
ATOM 613 C CA . ASN A 1 79 ? 30.058 16.550 -31.317 1.00 94.19 79 ASN A CA 1
ATOM 614 C C . ASN A 1 79 ? 30.320 16.705 -29.812 1.00 94.19 79 ASN A C 1
ATOM 616 O O . ASN A 1 79 ? 29.406 16.913 -29.011 1.00 94.19 79 ASN A O 1
ATOM 620 N N . TYR A 1 80 ? 31.589 16.575 -29.420 1.00 88.19 80 TYR A N 1
ATOM 621 C CA . TYR A 1 80 ? 32.001 16.632 -28.012 1.00 88.19 80 TYR A CA 1
ATOM 622 C C . TYR A 1 80 ? 31.654 17.969 -27.345 1.00 88.19 80 TYR A C 1
ATOM 624 O O . TYR A 1 80 ? 31.201 17.984 -26.207 1.00 88.19 80 TYR A O 1
ATOM 632 N N . THR A 1 81 ? 31.780 19.087 -28.065 1.00 88.69 81 THR A N 1
ATOM 633 C CA . THR A 1 81 ? 31.460 20.417 -27.526 1.00 88.69 81 THR A CA 1
ATOM 634 C C . THR A 1 81 ? 29.982 20.552 -27.174 1.00 88.69 81 THR A C 1
ATOM 636 O O . THR A 1 81 ? 29.651 21.081 -26.115 1.00 88.69 81 THR A O 1
ATOM 639 N N . LEU A 1 82 ? 29.086 20.060 -28.035 1.00 88.94 82 LEU A N 1
ATOM 640 C CA . LEU A 1 82 ? 27.652 20.085 -27.751 1.00 88.94 82 LEU A CA 1
ATOM 641 C C . LEU A 1 82 ? 27.300 19.148 -26.591 1.00 88.94 82 LEU A C 1
ATOM 643 O O . LEU A 1 82 ? 26.512 19.522 -25.729 1.00 88.94 82 LEU A O 1
ATOM 647 N N . ARG A 1 83 ? 27.934 17.974 -26.523 1.00 85.56 83 ARG A N 1
ATOM 648 C CA . ARG A 1 83 ? 27.772 17.028 -25.411 1.00 85.56 83 ARG A CA 1
ATOM 649 C C . ARG A 1 83 ? 28.145 17.656 -24.064 1.00 85.56 83 ARG A C 1
ATOM 651 O O . ARG A 1 83 ? 27.369 17.568 -23.115 1.00 85.56 83 ARG A O 1
ATOM 658 N N . ASP A 1 84 ? 29.295 18.321 -23.991 1.00 85.69 84 ASP A N 1
ATOM 659 C CA . ASP A 1 84 ? 29.742 19.000 -22.771 1.00 85.69 84 ASP A CA 1
ATOM 660 C C . ASP A 1 84 ? 28.808 20.162 -22.402 1.00 85.69 84 ASP A C 1
ATOM 662 O O . ASP A 1 84 ? 28.468 20.337 -21.232 1.00 85.69 84 ASP A O 1
ATOM 666 N N . ALA A 1 85 ? 28.330 20.920 -23.394 1.00 87.00 85 ALA A N 1
ATOM 667 C CA . ALA A 1 85 ? 27.375 22.003 -23.175 1.00 87.00 85 ALA A CA 1
ATOM 668 C C . ALA A 1 85 ? 26.026 21.501 -22.629 1.00 87.00 85 ALA A C 1
ATOM 670 O O . ALA A 1 85 ? 25.502 22.093 -21.688 1.00 87.00 85 ALA A O 1
ATOM 671 N N . ILE A 1 86 ? 25.493 20.398 -23.167 1.00 85.12 86 ILE A N 1
ATOM 672 C CA . ILE A 1 86 ? 24.253 19.764 -22.685 1.00 85.12 86 ILE A CA 1
ATOM 673 C C . ILE A 1 86 ? 24.430 19.268 -21.250 1.00 85.12 86 ILE A C 1
ATOM 675 O O . ILE A 1 86 ? 23.550 19.466 -20.414 1.00 85.12 86 ILE A O 1
ATOM 679 N N . LYS A 1 87 ? 25.586 18.675 -20.938 1.00 83.12 87 LYS A N 1
ATOM 680 C CA . LYS A 1 87 ? 25.891 18.207 -19.585 1.00 83.12 87 LYS A CA 1
ATOM 681 C C . LYS A 1 87 ? 25.932 19.359 -18.579 1.00 83.12 87 LYS A C 1
ATOM 683 O O . LYS A 1 87 ? 25.256 19.295 -17.557 1.00 83.12 87 LYS A O 1
ATOM 688 N N . LEU A 1 88 ? 26.669 20.427 -18.892 1.00 83.12 88 LEU A N 1
ATOM 689 C CA . LEU A 1 88 ? 26.723 21.629 -18.054 1.00 83.12 88 LEU A CA 1
ATOM 690 C C . LEU A 1 88 ? 25.336 22.263 -17.899 1.00 83.12 88 LEU A C 1
ATOM 692 O O . LEU A 1 88 ? 24.975 22.712 -16.815 1.00 83.12 88 LEU A O 1
ATOM 696 N N . TYR A 1 89 ? 24.537 22.268 -18.967 1.00 81.19 89 TYR A N 1
ATOM 697 C CA . TYR A 1 89 ? 23.167 22.763 -18.930 1.00 81.19 89 TYR A CA 1
ATOM 698 C C . TYR A 1 89 ? 22.272 21.944 -17.988 1.00 81.19 89 TYR A C 1
ATOM 700 O O . TYR A 1 89 ? 21.536 22.528 -17.191 1.00 81.19 89 TYR A O 1
ATOM 708 N N . GLY A 1 90 ? 22.375 20.612 -18.030 1.00 77.38 90 GLY A N 1
ATOM 709 C CA . GLY A 1 90 ? 21.684 19.713 -17.102 1.00 77.38 90 GLY A CA 1
ATOM 710 C C . GLY A 1 90 ? 22.075 19.976 -15.646 1.00 77.38 90 GLY A C 1
ATOM 711 O O . GLY A 1 90 ? 21.206 20.212 -14.812 1.00 77.38 90 GLY A O 1
ATOM 712 N N . GLU A 1 91 ? 23.378 20.068 -15.364 1.00 79.94 91 GLU A N 1
ATOM 713 C CA . GLU A 1 91 ? 23.897 20.378 -14.022 1.00 79.94 91 GLU A CA 1
ATOM 714 C C . GLU A 1 91 ? 23.399 21.744 -13.507 1.00 79.94 91 GLU A C 1
ATOM 716 O O . GLU A 1 91 ? 23.060 21.890 -12.332 1.00 79.94 91 GLU A O 1
ATOM 721 N N . MET A 1 92 ? 23.303 22.756 -14.376 1.00 77.44 92 MET A N 1
ATOM 722 C CA . MET A 1 92 ? 22.773 24.076 -14.013 1.00 77.44 92 MET A CA 1
ATOM 723 C C . MET A 1 92 ? 21.273 24.050 -13.693 1.00 77.44 92 MET A C 1
ATOM 725 O O . MET A 1 92 ? 20.845 24.737 -12.763 1.00 77.44 92 MET A O 1
ATOM 729 N N . ILE A 1 93 ? 20.471 23.283 -14.441 1.00 74.06 93 ILE A N 1
ATOM 730 C CA . ILE A 1 93 ? 19.038 23.118 -14.153 1.00 74.06 93 ILE A CA 1
ATOM 731 C C . ILE A 1 93 ? 18.846 22.400 -12.820 1.00 74.06 93 ILE A C 1
ATOM 733 O O . ILE A 1 93 ? 18.047 22.852 -11.999 1.00 74.06 93 ILE A O 1
ATOM 737 N N . ASP A 1 94 ? 19.587 21.319 -12.590 1.00 73.31 94 ASP A N 1
ATOM 738 C CA . ASP A 1 94 ? 19.484 20.539 -11.360 1.00 73.31 94 ASP A CA 1
ATOM 739 C C . ASP A 1 94 ? 19.852 21.385 -10.139 1.00 73.31 94 ASP A C 1
ATOM 741 O O . ASP A 1 94 ? 19.102 21.415 -9.163 1.00 73.31 94 ASP A O 1
ATOM 745 N N . ASN A 1 95 ? 20.937 22.161 -10.223 1.00 73.44 95 ASN A N 1
ATOM 746 C CA . ASN A 1 95 ? 21.344 23.080 -9.160 1.00 73.44 95 ASN A CA 1
ATOM 747 C C . ASN A 1 95 ? 20.295 24.168 -8.898 1.00 73.44 95 ASN A C 1
ATOM 749 O O . ASN A 1 95 ? 19.985 24.450 -7.743 1.00 73.44 95 ASN A O 1
ATOM 753 N N . LYS A 1 96 ? 19.692 24.741 -9.945 1.00 72.81 96 LYS A N 1
ATOM 754 C CA . LYS A 1 96 ? 18.637 25.749 -9.785 1.00 72.81 96 LYS A CA 1
ATOM 755 C C . LYS A 1 96 ? 17.379 25.165 -9.134 1.00 72.81 96 LYS A C 1
ATOM 757 O O . LYS A 1 96 ? 16.801 25.785 -8.246 1.00 72.81 96 LYS A O 1
ATOM 762 N N . ASN A 1 97 ? 16.986 23.955 -9.528 1.00 68.94 97 ASN A N 1
ATOM 763 C CA . ASN A 1 97 ? 15.863 23.245 -8.918 1.00 68.94 97 ASN A CA 1
ATOM 764 C C . ASN A 1 97 ? 16.147 22.901 -7.445 1.00 68.94 97 ASN A C 1
ATOM 766 O O . ASN A 1 97 ? 15.250 23.002 -6.611 1.00 68.94 97 ASN A O 1
ATOM 770 N N . LEU A 1 98 ? 17.390 22.532 -7.115 1.00 70.12 98 LEU A N 1
ATOM 771 C CA . LEU A 1 98 ? 17.841 22.280 -5.742 1.00 70.12 98 LEU A CA 1
ATOM 772 C C . LEU A 1 98 ? 17.819 23.557 -4.889 1.00 70.12 98 LEU A C 1
ATOM 774 O O . LEU A 1 98 ? 17.358 23.517 -3.751 1.00 70.12 98 LEU A O 1
ATOM 778 N N . GLU A 1 99 ? 18.266 24.693 -5.425 1.00 72.12 99 GLU A N 1
ATOM 779 C CA . GLU A 1 99 ? 18.218 25.991 -4.738 1.00 72.12 99 GLU A CA 1
ATOM 780 C C . GLU A 1 99 ? 16.774 26.459 -4.492 1.00 72.12 99 GLU A C 1
ATOM 782 O O . GLU A 1 99 ? 16.445 26.901 -3.389 1.00 72.12 99 GLU A O 1
ATOM 787 N N . GLU A 1 100 ? 15.888 26.319 -5.484 1.00 70.06 100 GLU A N 1
ATOM 788 C CA . GLU A 1 100 ? 14.463 26.649 -5.348 1.00 70.06 100 GLU A CA 1
ATOM 789 C C . GLU A 1 100 ? 13.765 25.743 -4.316 1.00 70.06 100 GLU A C 1
ATOM 791 O O . GLU A 1 100 ? 12.952 26.224 -3.522 1.00 70.06 100 GLU A O 1
ATOM 796 N N . GLN A 1 101 ? 14.124 24.456 -4.261 1.00 66.62 101 GLN A N 1
ATOM 797 C CA . GLN A 1 101 ? 13.634 23.524 -3.239 1.00 66.62 101 GLN A CA 1
ATOM 798 C C . GLN A 1 101 ? 14.128 23.895 -1.836 1.00 66.62 101 GLN A C 1
ATOM 800 O O . GLN A 1 101 ? 13.323 23.966 -0.909 1.00 66.62 101 GLN A O 1
ATOM 805 N N . GLN A 1 102 ? 15.415 24.212 -1.673 1.00 73.38 102 GLN A N 1
ATOM 806 C CA . GLN A 1 102 ? 15.978 24.619 -0.380 1.00 73.38 102 GLN A CA 1
ATOM 807 C C . GLN A 1 102 ? 15.354 25.919 0.144 1.00 73.38 102 GLN A C 1
ATOM 809 O O . GLN A 1 102 ? 15.084 26.044 1.340 1.00 73.38 102 GLN A O 1
ATOM 814 N N . GLN A 1 103 ? 15.077 26.885 -0.736 1.00 69.50 103 GLN A N 1
ATOM 815 C CA . GLN A 1 103 ? 14.399 28.127 -0.355 1.00 69.50 103 GLN A CA 1
ATOM 816 C C . GLN A 1 103 ? 12.949 27.886 0.081 1.00 69.50 103 GLN A C 1
ATOM 818 O O . GLN A 1 103 ? 12.484 28.510 1.038 1.00 69.50 103 GLN A O 1
ATOM 823 N N . GLN A 1 104 ? 12.237 26.969 -0.579 1.00 65.56 104 GLN A N 1
ATOM 824 C CA . GLN A 1 104 ? 10.880 26.587 -0.183 1.00 65.56 104 GLN A CA 1
ATOM 825 C C . GLN A 1 104 ? 10.868 25.851 1.163 1.00 65.56 104 GLN A C 1
ATOM 827 O O . GLN A 1 104 ? 10.044 26.173 2.018 1.00 65.56 104 GLN A O 1
ATOM 832 N N . GLU A 1 105 ? 11.811 24.934 1.393 1.00 68.69 105 GLU A N 1
ATOM 833 C CA . GLU A 1 105 ? 11.949 24.211 2.663 1.00 68.69 105 GLU A CA 1
ATOM 834 C C . GLU A 1 105 ? 12.253 25.160 3.834 1.00 68.69 105 GLU A C 1
ATOM 836 O O . GLU A 1 105 ? 11.583 25.088 4.865 1.00 68.69 105 GLU A O 1
ATOM 841 N N . GLN A 1 106 ? 13.161 26.126 3.658 1.00 67.81 106 GLN A N 1
ATOM 842 C CA . GLN A 1 106 ? 13.476 27.127 4.689 1.00 67.81 106 G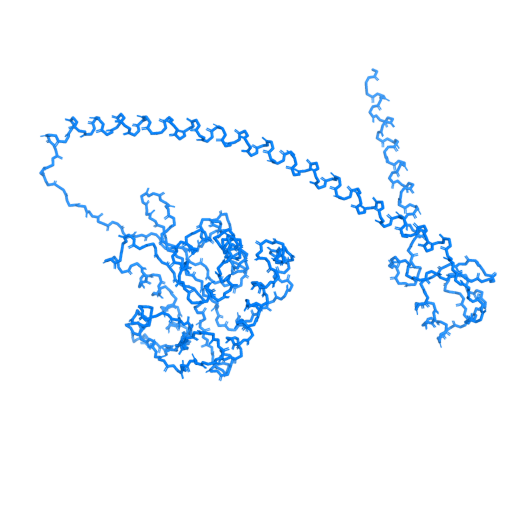LN A CA 1
ATOM 843 C C . GLN A 1 106 ? 12.282 28.035 5.027 1.00 67.81 106 GLN A C 1
ATOM 845 O O . GLN A 1 106 ? 12.039 28.349 6.196 1.00 67.81 106 GLN A O 1
ATOM 850 N N . GLN A 1 107 ? 11.498 28.449 4.025 1.00 64.81 107 GLN A N 1
ATOM 851 C CA . GLN A 1 107 ? 10.282 29.241 4.255 1.00 64.81 107 GLN A CA 1
ATOM 852 C C . GLN A 1 107 ? 9.205 28.432 4.993 1.00 64.81 107 GLN A C 1
ATOM 854 O O . GLN A 1 107 ? 8.494 28.967 5.851 1.00 64.81 107 GLN A O 1
ATOM 859 N N . GLN A 1 108 ? 9.104 27.136 4.697 1.00 63.56 108 GLN A N 1
ATOM 860 C CA . GLN A 1 108 ? 8.140 26.236 5.318 1.00 63.56 108 GLN A CA 1
ATOM 861 C C . GLN A 1 108 ? 8.532 25.886 6.762 1.00 63.56 108 GLN A C 1
ATOM 863 O O . GLN A 1 108 ? 7.670 25.897 7.643 1.00 63.56 108 GLN A O 1
ATOM 868 N N . GLU A 1 109 ? 9.821 25.675 7.045 1.00 64.75 109 GLU A N 1
ATOM 869 C CA . GLU A 1 109 ? 10.343 25.508 8.408 1.00 64.75 109 GLU A CA 1
ATOM 870 C C . GLU A 1 109 ? 10.094 26.748 9.271 1.00 64.75 109 GLU A C 1
ATOM 872 O O . GLU A 1 109 ? 9.611 26.627 10.401 1.00 64.75 109 GLU A O 1
ATOM 877 N N . HIS A 1 110 ? 10.329 27.952 8.735 1.00 61.56 110 HIS A N 1
ATOM 878 C CA . HIS A 1 110 ? 10.099 29.179 9.496 1.00 61.56 110 HIS A CA 1
ATOM 879 C C . HIS A 1 110 ? 8.607 29.405 9.813 1.00 61.56 110 HIS A C 1
ATOM 881 O O . HIS A 1 110 ? 8.265 29.837 10.920 1.00 61.56 110 HIS A O 1
ATOM 887 N N . SER A 1 111 ? 7.712 29.052 8.880 1.00 56.53 111 SER A N 1
ATOM 888 C CA . SER A 1 111 ? 6.256 29.095 9.082 1.00 56.53 111 SER A CA 1
ATOM 889 C C . SER A 1 111 ? 5.778 28.064 10.115 1.00 56.53 111 SER A C 1
ATOM 891 O O . SER A 1 111 ? 4.990 28.392 11.008 1.00 56.53 111 SER A O 1
ATOM 893 N N . ASN A 1 112 ? 6.315 26.842 10.055 1.00 64.44 112 ASN A N 1
ATOM 894 C CA . ASN A 1 112 ? 5.992 25.763 10.987 1.00 64.44 112 ASN A CA 1
ATOM 895 C C . ASN A 1 112 ? 6.460 26.078 12.415 1.00 64.44 112 ASN A C 1
ATOM 897 O O . ASN A 1 112 ? 5.717 25.824 13.362 1.00 64.44 112 ASN A O 1
ATOM 901 N N . GLN A 1 113 ? 7.635 26.693 12.585 1.00 65.62 113 GLN A N 1
ATOM 902 C CA . GLN A 1 113 ? 8.133 27.094 13.904 1.00 65.62 113 GLN A CA 1
ATOM 903 C C . GLN A 1 113 ? 7.237 28.166 14.551 1.00 65.62 113 GLN A C 1
ATOM 905 O O . GLN A 1 113 ? 6.874 28.046 15.719 1.00 65.62 113 GLN A O 1
ATOM 910 N N . GLN A 1 114 ? 6.784 29.169 13.786 1.00 65.19 114 GLN A N 1
ATOM 911 C CA . GLN A 1 114 ? 5.849 30.185 14.296 1.00 65.19 114 GLN A CA 1
ATOM 912 C C . GLN A 1 114 ? 4.475 29.601 14.664 1.00 65.19 114 GLN A C 1
ATOM 914 O O . GLN A 1 114 ? 3.834 30.062 15.615 1.00 65.19 114 GLN A O 1
ATOM 919 N N . GLN A 1 115 ? 4.000 28.597 13.921 1.00 64.44 115 GLN A N 1
ATOM 920 C CA . GLN A 1 115 ? 2.767 27.884 14.258 1.00 64.44 115 GLN A CA 1
ATOM 921 C C . GLN A 1 115 ? 2.935 26.996 15.493 1.00 64.44 115 GLN A C 1
ATOM 923 O O . GLN A 1 115 ? 2.018 26.939 16.312 1.00 64.44 115 GLN A O 1
ATOM 928 N N . LEU A 1 116 ? 4.097 26.362 15.666 1.00 61.69 116 LEU A N 1
ATOM 929 C CA . LEU A 1 116 ? 4.408 25.540 16.832 1.00 61.69 116 LEU A CA 1
ATOM 930 C C . LEU A 1 116 ? 4.457 26.382 18.111 1.00 61.69 116 LEU A C 1
ATOM 932 O O . LEU A 1 116 ? 3.811 26.017 19.090 1.00 61.69 116 LEU A O 1
ATOM 936 N N . ASP A 1 117 ? 5.107 27.547 18.078 1.00 68.38 117 ASP A N 1
ATOM 937 C CA . ASP A 1 117 ? 5.168 28.467 19.221 1.00 68.38 117 ASP A CA 1
ATOM 938 C C . ASP A 1 117 ? 3.770 28.996 19.598 1.00 68.38 117 ASP A C 1
ATOM 940 O O . ASP A 1 117 ? 3.411 29.080 20.778 1.00 68.38 117 ASP A O 1
ATOM 944 N N . ARG A 1 118 ? 2.920 29.299 18.601 1.00 65.00 118 ARG A N 1
ATOM 945 C CA . ARG A 1 118 ? 1.507 29.655 18.834 1.00 65.00 118 ARG A CA 1
ATOM 946 C C . ARG A 1 118 ? 0.711 28.488 19.411 1.00 65.00 118 ARG A C 1
ATOM 948 O O . ARG A 1 118 ? -0.074 28.699 20.333 1.00 65.00 118 ARG A O 1
ATOM 955 N N . SER A 1 119 ? 0.912 27.277 18.894 1.00 63.84 119 SER A N 1
ATOM 956 C CA . SER A 1 119 ? 0.219 26.079 19.363 1.00 63.84 119 SER A CA 1
ATOM 957 C C . SER A 1 119 ? 0.619 25.733 20.795 1.00 63.84 119 SER A C 1
ATOM 959 O O . SER A 1 119 ? -0.258 25.450 21.598 1.00 63.84 119 SER A O 1
ATOM 961 N N . GLN A 1 120 ? 1.903 25.823 21.149 1.00 73.81 120 GLN A N 1
ATOM 962 C CA . GLN A 1 120 ? 2.390 25.586 22.512 1.00 73.81 120 GLN A CA 1
ATOM 963 C C . GLN A 1 120 ? 1.807 26.595 23.505 1.00 73.81 120 GLN A C 1
ATOM 965 O O . GLN A 1 120 ? 1.382 26.210 24.593 1.00 73.81 120 GLN A O 1
ATOM 970 N N . LYS A 1 121 ? 1.706 27.870 23.108 1.00 74.75 121 LYS A N 1
ATOM 971 C CA . LYS A 1 121 ? 1.082 28.920 23.925 1.00 74.75 121 LYS A CA 1
ATOM 972 C C . LYS A 1 121 ? -0.422 28.701 24.125 1.00 74.75 121 LYS A C 1
ATOM 974 O O . LYS A 1 121 ? -0.945 28.985 25.199 1.00 74.75 121 LYS A O 1
ATOM 979 N N . ILE A 1 122 ? -1.119 28.186 23.110 1.00 73.25 122 ILE A N 1
ATOM 980 C CA . ILE A 1 122 ? -2.534 27.799 23.220 1.00 73.25 122 ILE A CA 1
ATOM 981 C C . ILE A 1 122 ? -2.677 26.567 24.120 1.00 73.25 122 ILE A C 1
ATOM 983 O O . ILE A 1 122 ? -3.544 26.558 24.987 1.00 73.25 122 ILE A O 1
ATOM 987 N N . THR A 1 123 ? -1.811 25.559 23.981 1.00 70.06 123 THR A N 1
ATOM 988 C CA . THR A 1 123 ? -1.834 24.357 24.828 1.00 70.06 123 THR A CA 1
ATOM 989 C C . THR A 1 123 ? -1.615 24.702 26.297 1.00 70.06 123 THR A C 1
ATOM 991 O O . THR A 1 123 ? -2.390 24.252 27.133 1.00 70.06 123 THR A O 1
ATOM 994 N N . SER A 1 124 ? -0.647 25.568 26.622 1.00 71.88 124 SER A N 1
ATOM 995 C CA . SER A 1 124 ? -0.426 25.991 28.011 1.00 71.88 124 SER A CA 1
ATOM 996 C C . SER A 1 124 ? -1.634 26.743 28.583 1.00 71.88 124 SER A C 1
ATOM 998 O O . SER A 1 124 ? -2.022 26.523 29.726 1.00 71.88 124 SER A O 1
ATOM 1000 N N . GLN A 1 125 ? -2.286 27.590 27.775 1.00 78.50 125 GLN A N 1
ATOM 1001 C CA . GLN A 1 125 ? -3.521 28.272 28.178 1.00 78.50 125 GLN A CA 1
ATOM 1002 C C . GLN A 1 125 ? -4.691 27.295 28.372 1.00 78.50 125 GLN A C 1
ATOM 1004 O O . GLN A 1 125 ? -5.483 27.464 29.297 1.00 78.50 125 GLN A O 1
ATOM 1009 N N . LEU A 1 126 ? -4.801 26.263 27.532 1.00 70.06 126 LEU A N 1
ATOM 1010 C CA . LEU A 1 126 ? -5.823 25.223 27.661 1.00 70.06 126 LEU A CA 1
ATOM 1011 C C . LEU A 1 126 ? -5.593 24.338 28.889 1.00 70.06 126 LEU A C 1
ATOM 1013 O O . LEU A 1 126 ? -6.566 23.973 29.543 1.00 70.06 126 LEU A O 1
ATOM 1017 N N . GLU A 1 127 ? -4.344 24.028 29.239 1.00 72.81 127 GLU A N 1
ATOM 1018 C CA . GLU A 1 127 ? -4.003 23.302 30.469 1.00 72.81 127 GLU A CA 1
ATOM 1019 C C . GLU A 1 127 ? -4.372 24.101 31.725 1.00 72.81 127 GLU A C 1
ATOM 1021 O O . GLU A 1 127 ? -4.918 23.542 32.678 1.00 72.81 127 GLU A O 1
ATOM 1026 N N . ASP A 1 128 ? -4.141 25.415 31.723 1.00 74.81 128 ASP A N 1
ATOM 1027 C CA . ASP A 1 128 ? -4.532 26.289 32.832 1.00 74.81 128 ASP A CA 1
ATOM 1028 C C . ASP A 1 128 ? -6.057 26.415 32.953 1.00 74.81 128 ASP A C 1
ATOM 1030 O O . ASP A 1 128 ? -6.601 26.324 34.057 1.00 74.81 128 ASP A O 1
ATOM 1034 N N . ILE A 1 129 ? -6.770 26.527 31.827 1.00 74.00 129 ILE A N 1
ATOM 1035 C CA . ILE A 1 129 ? -8.240 26.502 31.803 1.00 74.00 129 ILE A CA 1
ATOM 1036 C C . ILE A 1 129 ? -8.765 25.139 32.274 1.00 74.00 129 ILE A C 1
ATOM 1038 O O . ILE A 1 129 ? -9.712 25.090 33.055 1.00 74.00 129 ILE A O 1
ATOM 1042 N N . GLN A 1 130 ? -8.146 24.026 31.871 1.00 71.44 130 GLN A N 1
ATOM 1043 C CA . GLN A 1 130 ? -8.514 22.689 32.344 1.00 71.44 130 GLN A CA 1
ATOM 1044 C C . GLN A 1 130 ? -8.305 22.536 33.851 1.00 71.44 130 GLN A C 1
ATOM 1046 O O . GLN A 1 130 ? -9.162 21.958 34.517 1.00 71.44 130 GLN A O 1
ATOM 1051 N N . LYS A 1 131 ? -7.220 23.082 34.413 1.00 76.44 131 LYS A N 1
ATOM 1052 C CA . LYS A 1 131 ? -6.994 23.100 35.868 1.00 76.44 131 LYS A CA 1
ATOM 1053 C C . LYS A 1 131 ? -8.035 23.948 36.594 1.00 76.44 131 LYS A C 1
ATOM 1055 O O . LYS A 1 131 ? -8.541 23.520 37.627 1.00 76.44 131 LYS A O 1
ATOM 1060 N N . GLN A 1 132 ? -8.395 25.109 36.047 1.00 76.88 132 GLN A N 1
ATOM 1061 C CA . GLN A 1 132 ? -9.455 25.954 36.607 1.00 76.88 132 GLN A CA 1
ATOM 1062 C C . GLN A 1 132 ? -10.823 25.267 36.543 1.00 76.88 132 GLN A C 1
ATOM 1064 O O . GLN A 1 132 ? -11.559 25.282 37.525 1.00 76.88 132 GLN A O 1
ATOM 1069 N N . ILE A 1 133 ? -11.145 24.602 35.431 1.00 70.00 133 ILE A N 1
ATOM 1070 C CA . ILE A 1 133 ? -12.369 23.807 35.294 1.00 70.00 133 ILE A CA 1
ATOM 1071 C C . ILE A 1 133 ? -12.352 22.625 36.269 1.00 70.00 133 ILE A C 1
ATOM 1073 O O . ILE A 1 133 ? -13.352 22.389 36.931 1.00 70.00 133 ILE A O 1
ATOM 1077 N N . ALA A 1 134 ? -11.235 21.907 36.423 1.00 67.88 134 ALA A N 1
ATOM 1078 C CA . ALA A 1 134 ? -11.115 20.806 37.380 1.00 67.88 134 ALA A CA 1
ATOM 1079 C C . ALA A 1 134 ? -11.313 21.272 38.833 1.00 67.88 134 ALA A C 1
ATOM 1081 O O . ALA A 1 134 ? -11.983 20.590 39.607 1.00 67.88 134 ALA A O 1
ATOM 1082 N N . TYR A 1 135 ? -10.795 22.454 39.177 1.00 67.94 135 TYR A N 1
ATOM 1083 C CA . TYR A 1 135 ? -10.999 23.088 40.479 1.00 67.94 135 TYR A CA 1
ATOM 1084 C C . TYR A 1 135 ? -12.471 23.482 40.703 1.00 67.94 135 TYR A C 1
ATOM 1086 O O . TYR A 1 135 ? -13.049 23.156 41.737 1.00 67.94 135 TYR A O 1
ATOM 1094 N N . LEU A 1 136 ? -13.118 24.085 39.699 1.00 63.56 136 LEU A N 1
ATOM 1095 C CA . LEU A 1 136 ? -14.547 24.432 39.738 1.00 63.56 136 LEU A CA 1
ATOM 1096 C C . LEU A 1 136 ? -15.462 23.192 39.763 1.00 63.56 136 LEU A C 1
ATOM 1098 O O . LEU A 1 136 ? -16.517 23.204 40.393 1.00 63.56 136 LEU A O 1
ATOM 1102 N N . LEU A 1 137 ? -15.057 22.100 39.109 1.00 57.84 137 LEU A N 1
ATOM 1103 C CA . LEU A 1 137 ? -15.769 20.821 39.122 1.00 57.84 137 LEU A CA 1
ATOM 1104 C C . LEU A 1 137 ? -15.617 20.090 40.462 1.00 57.84 137 LEU A C 1
ATOM 1106 O O . LEU A 1 137 ? -16.558 19.416 40.874 1.00 57.84 137 LEU A O 1
ATOM 1110 N N . GLN A 1 138 ? -14.487 20.236 41.162 1.00 58.47 138 GLN A N 1
ATOM 1111 C CA . GLN A 1 138 ? -14.329 19.732 42.532 1.00 58.47 138 GLN A CA 1
ATOM 1112 C C . GLN A 1 138 ? -15.263 20.447 43.518 1.00 58.47 138 GLN A C 1
ATOM 1114 O O . GLN A 1 138 ? -15.809 19.792 44.405 1.00 58.47 138 GLN A O 1
ATOM 1119 N N . ASP A 1 139 ? -15.509 21.743 43.316 1.00 51.78 139 ASP A N 1
ATOM 1120 C CA . ASP A 1 139 ? -16.412 22.543 44.154 1.00 51.78 139 ASP A CA 1
ATOM 1121 C C . ASP A 1 139 ? -17.900 22.210 43.895 1.00 51.78 139 ASP A C 1
ATOM 1123 O O . ASP A 1 139 ? -18.718 22.172 44.813 1.00 51.78 139 ASP A O 1
ATOM 1127 N N . GLN A 1 140 ? -18.262 21.840 42.657 1.00 49.56 140 GLN A N 1
ATOM 1128 C CA . GLN A 1 140 ? -19.629 21.406 42.316 1.00 49.56 140 GLN A CA 1
ATOM 1129 C C . GLN A 1 140 ? -19.915 19.908 42.566 1.00 49.56 140 GLN A C 1
ATOM 1131 O O . GLN A 1 140 ? -21.080 19.507 42.659 1.00 49.56 140 GLN A O 1
ATOM 1136 N N . GLN A 1 141 ? -18.890 19.060 42.722 1.00 44.34 141 GLN A N 1
ATOM 1137 C CA . GLN A 1 141 ? -19.063 17.608 42.900 1.00 44.34 141 GLN A CA 1
ATOM 1138 C C . GLN A 1 141 ? -19.534 17.175 44.296 1.00 44.34 141 GLN A C 1
ATOM 1140 O O . GLN A 1 141 ? -19.997 16.042 44.436 1.00 44.34 141 GLN A O 1
ATOM 1145 N N . GLN A 1 142 ? -19.515 18.044 45.313 1.00 45.94 142 GLN A N 1
ATOM 1146 C CA . GLN A 1 142 ? -20.113 17.703 46.613 1.00 45.94 142 GLN A CA 1
ATOM 1147 C C . GLN A 1 142 ? -21.648 17.794 46.631 1.00 45.94 142 GLN A C 1
ATOM 1149 O O . GLN A 1 142 ? -22.265 17.263 47.553 1.00 45.94 142 GLN A O 1
ATOM 1154 N N . HIS A 1 143 ? -22.287 18.370 45.603 1.00 44.97 143 HIS A N 1
ATOM 1155 C CA . HIS A 1 143 ? -23.741 18.569 45.604 1.00 44.97 143 HIS A CA 1
ATOM 1156 C C . HIS A 1 143 ? -24.534 17.882 44.480 1.00 44.97 143 HIS A C 1
ATOM 1158 O O . HIS A 1 143 ? -25.761 17.840 44.579 1.00 44.97 143 HIS A O 1
ATOM 1164 N N . VAL A 1 144 ? -23.907 17.281 43.455 1.00 40.53 144 VAL A N 1
ATOM 1165 C CA . VAL A 1 144 ? -24.658 16.685 42.323 1.00 40.53 144 VAL A CA 1
ATOM 1166 C C . VAL A 1 144 ? -24.029 15.394 41.771 1.00 40.53 144 VAL A C 1
ATOM 1168 O O . VAL A 1 144 ? -23.744 15.299 40.588 1.00 40.53 144 VAL A O 1
ATOM 1171 N N . LEU A 1 145 ? -23.831 14.353 42.587 1.00 37.00 145 LEU A N 1
ATOM 1172 C CA . LEU A 1 145 ? -23.645 12.981 42.071 1.00 37.00 145 LEU A CA 1
ATOM 1173 C C . LEU A 1 145 ? -24.364 11.945 42.950 1.00 37.00 145 LEU A C 1
ATOM 1175 O O . LEU A 1 145 ? -23.772 11.036 43.527 1.00 37.00 145 LEU A O 1
ATOM 1179 N N . LYS A 1 146 ? -25.693 12.053 43.000 1.00 38.75 146 LYS A N 1
ATOM 1180 C CA . LYS A 1 146 ? -26.566 10.878 43.071 1.00 38.75 146 LYS A CA 1
ATOM 1181 C C . LYS A 1 146 ? -27.515 10.945 41.881 1.00 38.75 146 LYS A C 1
ATOM 1183 O O . LYS A 1 146 ? -28.344 11.840 41.801 1.00 38.75 146 LYS A O 1
ATOM 1188 N N . ASN A 1 147 ? -27.367 9.957 41.002 1.00 42.72 147 ASN A N 1
ATOM 1189 C CA . ASN A 1 147 ? -28.244 9.608 39.883 1.00 42.72 147 ASN A CA 1
ATOM 1190 C C . ASN A 1 147 ? -28.086 10.440 38.598 1.00 42.72 147 ASN A C 1
ATOM 1192 O O . ASN A 1 147 ? -28.846 11.367 38.337 1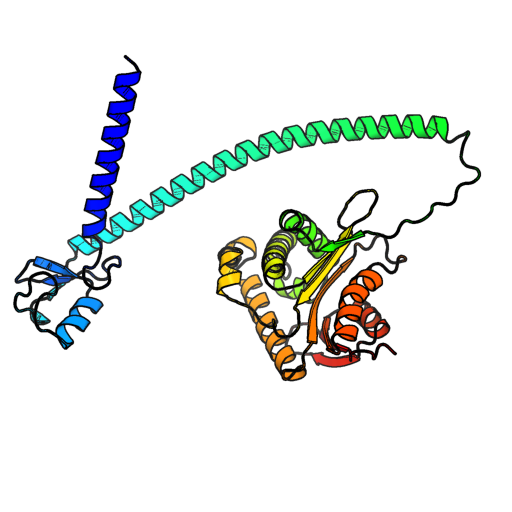.00 42.72 147 ASN A O 1
ATOM 1196 N N . SER A 1 148 ? -27.191 9.998 37.710 1.00 30.59 148 SER A N 1
ATOM 1197 C CA . SER A 1 148 ? -27.511 9.932 36.276 1.00 30.59 148 SER A CA 1
ATOM 1198 C C . SER A 1 148 ? -26.679 8.851 35.574 1.00 30.59 148 SER A C 1
ATOM 1200 O O . SER A 1 148 ? -25.479 8.738 35.831 1.00 30.59 148 SER A O 1
ATOM 1202 N N . PRO A 1 149 ? -27.297 8.020 34.720 1.00 36.81 149 PRO A N 1
ATOM 1203 C CA . PRO A 1 149 ? -26.610 6.959 34.001 1.00 36.81 149 PRO A CA 1
ATOM 1204 C C . PRO A 1 149 ? -25.790 7.564 32.855 1.00 36.81 149 PRO A C 1
ATOM 1206 O O . PRO A 1 149 ? -26.320 8.309 32.033 1.00 36.81 149 PRO A O 1
ATOM 1209 N N . VAL A 1 150 ? -24.501 7.226 32.765 1.00 39.16 150 VAL A N 1
ATOM 1210 C CA . VAL A 1 150 ? -23.699 7.522 31.570 1.00 39.16 150 VAL A CA 1
ATOM 1211 C C . VAL A 1 150 ? -24.267 6.685 30.424 1.00 39.16 150 VAL A C 1
ATOM 1213 O O . VAL A 1 150 ? -23.942 5.508 30.276 1.00 39.16 150 VAL A O 1
ATOM 1216 N N . MET A 1 151 ? -25.154 7.274 29.623 1.00 36.81 151 MET A N 1
ATOM 1217 C CA . MET A 1 151 ? -25.530 6.718 28.327 1.00 36.81 151 MET A CA 1
ATOM 1218 C C . MET A 1 151 ? -24.286 6.764 27.436 1.00 36.81 151 MET A C 1
ATOM 1220 O O . MET A 1 151 ? -23.926 7.808 26.897 1.00 36.81 151 MET A O 1
ATOM 1224 N N . GLN A 1 152 ? -23.600 5.627 27.325 1.00 48.41 152 GLN A N 1
ATOM 1225 C CA . GLN A 1 152 ? -22.487 5.417 26.404 1.00 48.41 152 GLN A CA 1
ATOM 1226 C C . GLN A 1 152 ? -22.998 5.597 24.970 1.00 48.41 152 GLN A C 1
ATOM 1228 O O . GLN A 1 152 ? -23.674 4.727 24.421 1.00 48.41 152 GLN A O 1
ATOM 1233 N N . GLN A 1 153 ? -22.725 6.753 24.368 1.00 57.66 153 GLN A N 1
ATOM 1234 C CA . GLN A 1 153 ? -23.056 6.989 22.969 1.00 57.66 153 GLN A CA 1
ATOM 1235 C C . GLN A 1 153 ? -22.066 6.247 22.067 1.00 57.66 153 GLN A C 1
ATOM 1237 O O . GLN A 1 153 ? -20.856 6.335 22.243 1.00 57.66 153 GLN A O 1
ATOM 1242 N N . LYS A 1 154 ? -22.609 5.513 21.092 1.00 68.88 154 LYS A N 1
ATOM 1243 C CA . LYS A 1 154 ? -21.858 4.707 20.120 1.00 68.88 154 LYS A CA 1
ATOM 1244 C C . LYS A 1 154 ? -20.918 5.585 19.281 1.00 68.88 154 LYS A C 1
ATOM 1246 O O . LYS A 1 154 ? -21.387 6.611 18.779 1.00 68.88 154 LYS A O 1
ATOM 1251 N N . ASP A 1 155 ? -19.658 5.169 19.116 1.00 83.44 155 ASP A N 1
ATOM 1252 C CA . ASP A 1 155 ? -18.642 5.837 18.280 1.00 83.44 155 ASP A CA 1
ATOM 1253 C C . ASP A 1 155 ? -19.158 6.095 16.847 1.00 83.44 155 ASP A C 1
ATOM 1255 O O . ASP A 1 155 ? -20.054 5.406 16.347 1.00 83.44 155 ASP A O 1
ATOM 1259 N N . LEU A 1 156 ? -18.630 7.130 16.187 1.00 89.56 156 LEU A N 1
ATOM 1260 C CA . LEU A 1 156 ? -18.964 7.475 14.805 1.00 89.56 156 LEU A CA 1
ATOM 1261 C C . LEU A 1 156 ? -18.061 6.697 13.844 1.00 89.56 156 LEU A C 1
ATOM 1263 O O . LEU A 1 156 ? -16.849 6.882 13.856 1.00 89.56 156 LEU A O 1
ATOM 1267 N N . ILE A 1 157 ? -18.649 5.879 12.974 1.00 91.75 157 ILE A N 1
ATOM 1268 C CA . ILE A 1 157 ? -17.928 5.161 11.915 1.00 91.75 157 ILE A CA 1
ATOM 1269 C C . ILE A 1 157 ? -18.215 5.845 10.578 1.00 91.75 157 ILE A C 1
ATOM 1271 O O . ILE A 1 157 ? -19.380 6.029 10.221 1.00 91.75 157 ILE A O 1
ATOM 1275 N N . ARG A 1 158 ? -17.165 6.236 9.850 1.00 93.69 158 ARG A N 1
ATOM 1276 C CA . ARG A 1 158 ? -17.263 6.871 8.524 1.00 93.69 158 ARG A CA 1
ATOM 1277 C C . ARG A 1 158 ? -15.993 6.658 7.705 1.00 93.69 158 ARG A C 1
ATOM 1279 O O . ARG A 1 158 ? -14.975 6.240 8.245 1.00 93.69 158 ARG A O 1
ATOM 1286 N N . GLU A 1 159 ? -16.032 7.001 6.421 1.00 94.19 159 GLU A N 1
ATOM 1287 C CA . GLU A 1 159 ? -14.814 7.062 5.607 1.00 94.19 159 GLU A CA 1
ATOM 1288 C C . GLU A 1 159 ? -13.816 8.088 6.175 1.00 94.19 159 GLU A C 1
ATOM 1290 O O . GLU A 1 159 ? -14.199 9.153 6.685 1.00 94.19 159 GLU A O 1
ATOM 1295 N N . LEU A 1 160 ? -12.535 7.738 6.091 1.00 95.62 160 LEU A N 1
ATOM 1296 C CA . LEU A 1 160 ? -11.401 8.570 6.462 1.00 95.62 160 LEU A CA 1
ATOM 1297 C C . LEU A 1 160 ? -11.183 9.643 5.390 1.00 95.62 160 LEU A C 1
ATOM 1299 O O . LEU A 1 160 ? -11.267 9.379 4.191 1.00 95.62 160 LEU A O 1
ATOM 1303 N N . TRP A 1 161 ? -10.882 10.866 5.810 1.00 92.56 161 TRP A N 1
ATOM 1304 C CA . TRP A 1 161 ? -10.538 11.950 4.896 1.00 92.56 161 TRP A CA 1
ATOM 1305 C C . TRP A 1 161 ? -9.030 12.053 4.683 1.00 92.56 161 TRP A C 1
ATOM 1307 O O . TRP A 1 161 ? -8.243 11.779 5.583 1.00 92.56 161 TRP A O 1
ATOM 1317 N N . GLN A 1 162 ? -8.617 12.574 3.522 1.00 90.62 162 GLN A N 1
ATOM 1318 C CA . GLN A 1 162 ? -7.200 12.755 3.174 1.00 90.62 162 GLN A CA 1
ATOM 1319 C C . GLN A 1 162 ? -6.400 13.500 4.257 1.00 90.62 162 GLN A C 1
ATOM 1321 O O . GLN A 1 162 ? -5.272 13.122 4.565 1.00 90.62 162 GLN A O 1
ATOM 1326 N N . LYS A 1 163 ? -6.992 14.528 4.878 1.00 91.81 163 LYS A N 1
ATOM 1327 C CA . LYS A 1 163 ? -6.357 15.317 5.949 1.00 91.81 163 LYS A CA 1
ATOM 1328 C C . LYS A 1 163 ? -6.114 14.535 7.251 1.00 91.81 163 LYS A C 1
ATOM 1330 O O . LYS A 1 163 ? -5.331 14.978 8.079 1.00 91.81 163 LYS A O 1
ATOM 1335 N N . GLU A 1 164 ? -6.768 13.390 7.428 1.00 94.62 164 GLU A N 1
ATOM 1336 C CA . GLU A 1 164 ? -6.702 12.543 8.631 1.00 94.62 164 GLU A CA 1
ATOM 1337 C C . GLU A 1 164 ? -5.662 11.422 8.483 1.00 94.62 164 GLU A C 1
ATOM 1339 O O . GLU A 1 164 ? -5.421 10.659 9.415 1.00 94.62 164 GLU A O 1
ATOM 1344 N N . THR A 1 165 ? -5.007 11.336 7.321 1.00 94.94 165 THR A N 1
ATOM 1345 C CA . THR A 1 165 ? -4.041 10.278 6.996 1.00 94.94 165 THR A CA 1
ATOM 1346 C C . THR A 1 165 ? -2.886 10.208 7.992 1.00 94.94 165 THR A C 1
ATOM 1348 O O . THR A 1 165 ? -2.489 9.119 8.395 1.00 94.94 165 THR A O 1
ATOM 1351 N N . ASN A 1 166 ? -2.367 11.355 8.442 1.00 94.62 166 ASN A N 1
ATOM 1352 C CA . ASN A 1 166 ? -1.261 11.370 9.400 1.00 94.62 166 ASN A CA 1
ATOM 1353 C C . ASN A 1 166 ? -1.688 10.860 10.788 1.00 94.62 166 ASN A C 1
ATOM 1355 O O . ASN A 1 166 ? -0.974 10.071 11.401 1.00 94.62 166 ASN A O 1
ATOM 1359 N N . GLU A 1 167 ? -2.873 11.257 11.264 1.00 95.88 167 GLU A N 1
ATOM 1360 C CA . GLU A 1 167 ? -3.440 10.748 12.522 1.00 95.88 167 GLU A CA 1
ATOM 1361 C C . GLU A 1 167 ? -3.671 9.231 12.437 1.00 95.88 167 GLU A C 1
ATOM 1363 O O . GLU A 1 167 ? -3.283 8.486 13.337 1.00 95.88 167 GLU A O 1
ATOM 1368 N N . ALA A 1 168 ? -4.212 8.757 11.312 1.00 96.94 168 ALA A N 1
ATOM 1369 C CA . ALA A 1 168 ? -4.414 7.337 11.042 1.00 96.94 168 ALA A CA 1
ATOM 1370 C C . ALA A 1 168 ? -3.098 6.546 10.976 1.00 96.94 168 ALA A C 1
ATOM 1372 O O . ALA A 1 168 ? -3.027 5.436 11.502 1.00 96.94 168 ALA A O 1
ATOM 1373 N N . ALA A 1 169 ? -2.040 7.115 10.395 1.00 97.31 169 ALA A N 1
ATOM 1374 C CA . ALA A 1 169 ? -0.724 6.486 10.332 1.00 97.31 169 ALA A CA 1
ATOM 1375 C C . ALA A 1 169 ? -0.086 6.322 11.721 1.00 97.31 169 ALA A C 1
ATOM 1377 O O . ALA A 1 169 ? 0.501 5.275 12.006 1.00 97.31 169 ALA A O 1
ATOM 1378 N N . ILE A 1 170 ? -0.239 7.328 12.590 1.00 96.75 170 ILE A N 1
ATOM 1379 C CA . ILE A 1 170 ? 0.212 7.286 13.989 1.00 96.75 170 ILE A CA 1
ATOM 1380 C C . ILE A 1 170 ? -0.590 6.247 14.777 1.00 96.75 170 ILE A C 1
ATOM 1382 O O . ILE A 1 170 ? -0.005 5.437 15.499 1.00 96.75 170 ILE A O 1
ATOM 1386 N N . LEU A 1 171 ? -1.918 6.225 14.618 1.00 95.31 171 LEU A N 1
ATOM 1387 C CA . LEU A 1 171 ? -2.769 5.215 15.247 1.00 95.31 171 LEU A CA 1
ATOM 1388 C C . LEU A 1 171 ? -2.347 3.805 14.819 1.00 95.31 171 LEU A C 1
ATOM 1390 O O . LEU A 1 171 ? -2.170 2.931 15.672 1.00 95.31 171 LEU A O 1
ATOM 1394 N N . LEU A 1 172 ? -2.146 3.594 13.518 1.00 95.12 172 LEU A N 1
ATOM 1395 C CA . LEU A 1 172 ? -1.726 2.309 12.981 1.00 95.12 172 LEU A CA 1
ATOM 1396 C C . LEU A 1 172 ? -0.373 1.887 13.561 1.00 95.12 172 LEU A C 1
ATOM 1398 O O . LEU A 1 172 ? -0.283 0.814 14.145 1.00 95.12 172 LEU A O 1
ATOM 1402 N N . GLU A 1 173 ? 0.637 2.761 13.534 1.00 95.44 173 GLU A N 1
ATOM 1403 C CA . GLU A 1 173 ? 1.946 2.455 14.125 1.00 95.44 173 GLU A CA 1
ATOM 1404 C C . GLU A 1 173 ? 1.837 2.103 15.612 1.00 95.44 173 GLU A C 1
ATOM 1406 O O . GLU A 1 173 ? 2.365 1.080 16.040 1.00 95.44 173 GLU A O 1
ATOM 1411 N N . SER A 1 174 ? 1.094 2.887 16.395 1.00 93.19 174 SER A N 1
ATOM 1412 C CA . SER A 1 174 ? 0.973 2.659 17.840 1.00 93.19 174 SER A CA 1
ATOM 1413 C C . SER A 1 174 ? 0.272 1.342 18.197 1.00 93.19 174 SER A C 1
ATOM 1415 O O . SER A 1 174 ? 0.509 0.783 19.269 1.00 93.19 174 SER A O 1
ATOM 1417 N N . THR A 1 175 ? -0.585 0.833 17.307 1.00 90.75 175 THR A N 1
ATOM 1418 C CA . THR A 1 175 ? -1.375 -0.389 17.522 1.00 90.75 175 THR A CA 1
ATOM 1419 C C . THR A 1 175 ? -0.733 -1.633 16.912 1.00 90.75 175 THR A C 1
ATOM 1421 O O . THR A 1 175 ? -0.979 -2.729 17.415 1.00 90.75 175 THR A O 1
ATOM 1424 N N . THR A 1 176 ? 0.117 -1.480 15.892 1.00 90.25 176 THR A N 1
ATOM 1425 C CA . THR A 1 176 ? 0.777 -2.587 15.177 1.00 90.25 176 THR A CA 1
ATOM 1426 C C . THR A 1 176 ? 2.301 -2.577 15.299 1.00 90.25 176 THR A C 1
ATOM 1428 O O . THR A 1 176 ? 2.972 -3.316 14.587 1.00 90.25 176 THR A O 1
ATOM 1431 N N . ARG A 1 177 ? 2.881 -1.771 16.201 1.00 88.94 177 ARG A N 1
ATOM 1432 C CA . ARG A 1 177 ? 4.342 -1.657 16.398 1.00 88.94 177 ARG A CA 1
ATOM 1433 C C . ARG A 1 177 ? 5.063 -2.998 16.560 1.00 88.94 177 ARG A C 1
ATOM 1435 O O . ARG A 1 177 ? 6.205 -3.122 16.123 1.00 88.94 177 ARG A O 1
ATOM 1442 N N . ASN A 1 178 ? 4.393 -3.941 17.218 1.00 87.69 178 ASN A N 1
ATOM 1443 C CA . ASN A 1 178 ? 4.894 -5.280 17.535 1.00 87.69 178 ASN A CA 1
ATOM 1444 C C . ASN A 1 178 ? 4.212 -6.357 16.671 1.00 87.69 178 ASN A C 1
ATOM 1446 O O . ASN A 1 178 ? 4.084 -7.500 17.103 1.00 87.69 178 ASN A O 1
ATOM 1450 N N . ASP A 1 179 ? 3.651 -5.977 15.520 1.00 91.06 179 ASP A N 1
ATOM 1451 C CA . ASP A 1 179 ? 3.167 -6.945 14.541 1.00 91.06 179 ASP A CA 1
ATOM 1452 C C . ASP A 1 179 ? 4.354 -7.554 13.788 1.00 91.06 179 ASP A C 1
ATOM 1454 O O . ASP A 1 179 ? 5.277 -6.839 13.394 1.00 91.06 179 ASP A O 1
ATOM 1458 N N . GLU A 1 180 ? 4.305 -8.864 13.557 1.00 94.44 180 GLU A N 1
ATOM 1459 C CA . GLU A 1 180 ? 5.366 -9.636 12.899 1.00 94.44 180 GLU A CA 1
ATOM 1460 C C . GLU A 1 180 ? 5.746 -9.067 11.518 1.00 94.44 180 GLU A C 1
ATOM 1462 O O . GLU A 1 180 ? 6.925 -9.044 11.161 1.00 94.44 180 GLU A O 1
ATOM 1467 N N . PHE A 1 181 ? 4.783 -8.529 10.754 1.00 94.38 181 PHE A N 1
ATOM 1468 C CA . PHE A 1 181 ? 5.083 -7.878 9.475 1.00 94.38 181 PHE A CA 1
ATOM 1469 C C . PHE A 1 181 ? 5.903 -6.602 9.674 1.00 94.38 181 PHE A C 1
ATOM 1471 O O . PHE A 1 181 ? 6.903 -6.400 8.989 1.00 94.38 181 PHE A O 1
ATOM 1478 N N . ILE A 1 182 ? 5.526 -5.751 10.632 1.00 94.69 182 ILE A N 1
ATOM 1479 C CA . ILE A 1 182 ? 6.243 -4.502 10.929 1.00 94.69 182 ILE A CA 1
ATOM 1480 C C . ILE A 1 182 ? 7.638 -4.795 11.496 1.00 94.69 182 ILE A C 1
ATOM 1482 O O . ILE A 1 182 ? 8.615 -4.138 11.114 1.00 94.69 182 ILE A O 1
ATOM 1486 N N . ASP A 1 183 ? 7.750 -5.807 12.358 1.00 94.62 183 ASP A N 1
ATOM 1487 C CA . ASP A 1 183 ? 9.022 -6.303 12.885 1.00 94.62 183 ASP A CA 1
ATOM 1488 C C . ASP A 1 183 ? 9.923 -6.822 11.764 1.00 94.62 183 ASP A C 1
ATOM 1490 O O . ASP A 1 183 ? 11.104 -6.475 11.715 1.00 94.62 183 ASP A O 1
ATOM 1494 N N . TYR A 1 184 ? 9.374 -7.565 10.804 1.00 95.69 184 TYR A N 1
ATOM 1495 C CA . TYR A 1 184 ? 10.112 -8.003 9.627 1.00 95.69 184 TYR A CA 1
ATOM 1496 C C . TYR A 1 184 ? 10.526 -6.837 8.724 1.00 95.69 184 TYR A C 1
ATOM 1498 O O . TYR A 1 184 ? 11.677 -6.774 8.290 1.00 95.69 184 TYR A O 1
ATOM 1506 N N . PHE A 1 185 ? 9.631 -5.887 8.447 1.00 95.50 185 PHE A N 1
ATOM 1507 C CA . PHE A 1 185 ? 9.918 -4.761 7.559 1.00 95.50 185 PHE A CA 1
ATOM 1508 C C . PHE A 1 185 ? 11.062 -3.920 8.101 1.00 95.50 185 PHE A C 1
ATOM 1510 O O . PHE A 1 185 ? 12.045 -3.696 7.402 1.00 95.50 185 PHE A O 1
ATOM 1517 N N . PHE A 1 186 ? 11.002 -3.498 9.359 1.00 94.88 186 PHE A N 1
ATOM 1518 C CA . PHE A 1 186 ? 11.967 -2.539 9.894 1.00 94.88 186 PHE A CA 1
ATOM 1519 C C . PHE A 1 186 ? 13.098 -3.184 10.698 1.00 94.88 186 PHE A C 1
ATOM 1521 O O . PHE A 1 186 ? 14.189 -2.619 10.753 1.00 94.88 186 PHE A O 1
ATOM 1528 N N . GLY A 1 187 ? 12.910 -4.380 11.255 1.00 90.44 187 GLY A N 1
ATOM 1529 C CA . GLY A 1 187 ? 13.887 -4.995 12.151 1.00 90.44 187 GLY A CA 1
ATOM 1530 C C . GLY A 1 187 ? 14.132 -4.131 13.392 1.00 90.44 187 GLY A C 1
ATOM 1531 O O . GLY A 1 187 ? 13.205 -3.548 13.950 1.00 90.44 187 GLY A O 1
ATOM 1532 N N . GLN A 1 188 ? 15.396 -4.026 13.810 1.00 87.88 188 GLN A N 1
ATOM 1533 C CA . GLN A 1 188 ? 15.827 -3.282 15.004 1.00 87.88 188 GLN A CA 1
ATOM 1534 C C . GLN A 1 188 ? 16.518 -1.950 14.656 1.00 87.88 188 GLN A C 1
ATOM 1536 O O . GLN A 1 188 ? 17.531 -1.586 15.249 1.00 87.88 188 GLN A O 1
ATOM 1541 N N . VAL A 1 189 ? 16.016 -1.227 13.650 1.00 91.00 189 VAL A N 1
ATOM 1542 C CA . VAL A 1 189 ? 16.549 0.099 13.283 1.00 91.00 189 VAL A CA 1
ATOM 1543 C C . VAL A 1 189 ? 16.033 1.189 14.227 1.00 91.00 189 VAL A C 1
ATOM 1545 O O . VAL A 1 189 ? 14.872 1.170 14.637 1.00 91.00 189 VAL A O 1
ATOM 1548 N N . SER A 1 190 ? 16.869 2.184 14.542 1.00 93.56 190 SER A N 1
ATOM 1549 C CA . SER A 1 190 ? 16.522 3.255 15.494 1.00 93.56 190 SER A CA 1
ATOM 1550 C C . SER A 1 190 ? 15.370 4.149 15.021 1.00 93.56 190 SER A C 1
ATOM 1552 O O . SER A 1 190 ? 14.620 4.674 15.839 1.00 93.56 190 SER A O 1
ATOM 1554 N N . TRP A 1 191 ? 15.179 4.286 13.707 1.00 93.75 191 TRP A N 1
ATOM 1555 C CA . TRP A 1 191 ? 14.098 5.067 13.094 1.00 93.75 191 TRP A CA 1
ATOM 1556 C C . TRP A 1 191 ? 12.846 4.238 12.769 1.00 93.75 191 TRP A C 1
ATOM 1558 O O . TRP A 1 191 ? 12.006 4.681 11.988 1.00 93.75 191 TRP A O 1
ATOM 1568 N N . LYS A 1 192 ? 12.691 3.032 13.337 1.00 93.81 192 LYS A N 1
ATOM 1569 C CA . LYS A 1 192 ? 11.551 2.142 13.048 1.00 93.81 192 LYS A CA 1
ATOM 1570 C C . LYS A 1 192 ? 10.206 2.860 13.176 1.00 93.81 192 LYS A C 1
ATOM 1572 O O . LYS A 1 192 ? 9.377 2.741 12.281 1.00 93.81 192 LYS A O 1
ATOM 1577 N N . GLN A 1 193 ? 10.006 3.625 14.250 1.00 94.44 193 GLN A N 1
ATOM 1578 C CA . GLN A 1 193 ? 8.751 4.339 14.496 1.00 94.44 193 GLN A CA 1
ATOM 1579 C C . GLN A 1 193 ? 8.462 5.379 13.404 1.00 94.44 193 GLN A C 1
ATOM 1581 O O . GLN A 1 193 ? 7.405 5.337 12.779 1.00 94.44 193 GLN A O 1
ATOM 1586 N N . SER A 1 194 ? 9.398 6.293 13.135 1.00 95.44 194 SER A N 1
ATOM 1587 C CA . SER A 1 194 ? 9.204 7.345 12.129 1.00 95.44 194 SER A CA 1
ATOM 1588 C C . SER A 1 194 ? 9.092 6.776 10.713 1.00 95.44 194 SER A C 1
ATOM 1590 O O . SER A 1 194 ? 8.236 7.215 9.945 1.00 95.44 194 SER A O 1
ATOM 1592 N N . GLY A 1 195 ? 9.886 5.753 10.387 1.00 95.00 195 GLY A N 1
ATOM 1593 C CA . GLY A 1 195 ? 9.805 5.037 9.116 1.00 95.00 195 GLY A CA 1
ATOM 1594 C C . GLY A 1 195 ? 8.469 4.313 8.929 1.00 95.00 195 GLY A C 1
ATOM 1595 O O . GLY A 1 195 ? 7.887 4.381 7.848 1.00 95.00 195 GLY A O 1
ATOM 1596 N N . THR A 1 196 ? 7.944 3.681 9.985 1.00 95.31 196 THR A N 1
ATOM 1597 C CA . THR A 1 196 ? 6.636 3.002 9.960 1.00 95.31 196 THR A CA 1
ATOM 1598 C C . THR A 1 196 ? 5.498 4.003 9.798 1.00 95.31 196 THR A C 1
ATOM 1600 O O . THR A 1 196 ? 4.622 3.784 8.970 1.00 95.31 196 THR A O 1
ATOM 1603 N N . ILE A 1 197 ? 5.522 5.132 10.518 1.00 96.69 197 ILE A N 1
ATOM 1604 C CA . ILE A 1 197 ? 4.522 6.203 10.359 1.00 96.69 197 ILE A CA 1
ATOM 1605 C C . ILE A 1 197 ? 4.533 6.730 8.923 1.00 96.69 197 ILE A C 1
ATOM 1607 O O . ILE A 1 197 ? 3.477 6.865 8.308 1.00 96.69 197 ILE A O 1
ATOM 1611 N N . TRP A 1 198 ? 5.717 6.992 8.363 1.00 96.00 198 TRP A N 1
ATOM 1612 C CA . TRP A 1 198 ? 5.831 7.462 6.985 1.00 96.00 198 TRP A CA 1
ATOM 1613 C C . TRP A 1 198 ? 5.281 6.435 5.985 1.00 96.00 198 TRP A C 1
ATOM 1615 O O . TRP A 1 198 ? 4.459 6.788 5.139 1.00 96.00 198 TRP A O 1
ATOM 1625 N N . TYR A 1 199 ? 5.672 5.163 6.118 1.00 95.38 199 TYR A N 1
ATOM 1626 C CA . TYR A 1 199 ? 5.181 4.073 5.272 1.00 95.38 199 TYR A CA 1
ATOM 1627 C C . TYR A 1 199 ? 3.657 3.923 5.369 1.00 95.38 199 TYR A C 1
ATOM 1629 O O . TYR A 1 199 ? 2.971 3.945 4.350 1.00 95.38 199 TYR A O 1
ATOM 1637 N N . ASN A 1 200 ? 3.118 3.855 6.588 1.00 96.12 200 ASN A N 1
ATOM 1638 C CA . ASN A 1 200 ? 1.683 3.752 6.840 1.00 96.12 200 ASN A CA 1
ATOM 1639 C C . ASN A 1 200 ? 0.922 4.926 6.226 1.00 96.12 200 ASN A C 1
ATOM 1641 O O . ASN A 1 200 ? -0.099 4.714 5.580 1.00 96.12 200 ASN A O 1
ATOM 1645 N N . SER A 1 201 ? 1.438 6.149 6.371 1.00 96.75 201 SER A N 1
ATOM 1646 C CA . SER A 1 201 ? 0.859 7.338 5.745 1.00 96.75 201 SER A CA 1
ATOM 1647 C C . SER A 1 201 ? 0.760 7.160 4.229 1.00 96.75 201 SER A C 1
ATOM 1649 O O . SER A 1 201 ? -0.323 7.301 3.668 1.00 96.75 201 SER A O 1
ATOM 1651 N N . LYS A 1 202 ? 1.836 6.718 3.562 1.00 95.00 202 LYS A N 1
ATOM 1652 C CA . LYS A 1 202 ? 1.821 6.478 2.109 1.00 95.00 202 LYS A CA 1
ATOM 1653 C C . LYS A 1 202 ? 0.890 5.352 1.681 1.00 95.00 202 LYS A C 1
ATOM 1655 O O . LYS A 1 202 ? 0.203 5.492 0.669 1.00 95.00 202 LYS A O 1
ATOM 1660 N N . MET A 1 203 ? 0.803 4.281 2.462 1.00 94.06 203 MET A N 1
ATOM 1661 C CA . MET A 1 203 ? -0.138 3.193 2.194 1.00 94.06 203 MET A CA 1
ATOM 1662 C C . MET A 1 203 ? -1.595 3.619 2.400 1.00 94.06 203 MET A C 1
ATOM 1664 O O . MET A 1 203 ? -2.457 3.198 1.634 1.00 94.06 203 MET A O 1
ATOM 1668 N N . ILE A 1 204 ? -1.881 4.498 3.363 1.00 95.81 204 ILE A N 1
ATOM 1669 C CA . ILE A 1 204 ? -3.219 5.068 3.567 1.00 95.81 204 ILE A CA 1
ATOM 1670 C C . ILE A 1 204 ? -3.564 6.057 2.444 1.00 95.81 204 ILE A C 1
ATOM 1672 O O . ILE A 1 204 ? -4.648 5.960 1.878 1.00 95.81 204 ILE A O 1
ATOM 1676 N N . GLU A 1 205 ? -2.650 6.956 2.052 1.00 94.94 205 GLU A N 1
ATOM 1677 C CA . GLU A 1 205 ? -2.845 7.859 0.901 1.00 94.94 205 GLU A CA 1
ATOM 1678 C C . GLU A 1 205 ? -3.118 7.075 -0.392 1.00 94.94 205 GLU A C 1
ATOM 1680 O O . GLU A 1 205 ? -3.921 7.490 -1.231 1.00 94.94 205 GLU A O 1
ATOM 1685 N N . TYR A 1 206 ? -2.443 5.936 -0.558 1.00 92.19 206 TYR A N 1
ATOM 1686 C CA . TYR A 1 206 ? -2.686 5.008 -1.653 1.00 92.19 206 TYR A CA 1
ATOM 1687 C C . TYR A 1 206 ? -4.068 4.354 -1.543 1.00 92.19 206 TYR A C 1
ATOM 1689 O O . TYR A 1 206 ? -4.834 4.360 -2.509 1.00 92.19 206 TYR A O 1
ATOM 1697 N N . ALA A 1 207 ? -4.404 3.831 -0.361 1.00 93.06 207 ALA A N 1
ATOM 1698 C CA . ALA A 1 207 ? -5.673 3.172 -0.087 1.00 93.06 207 ALA A CA 1
ATOM 1699 C C . ALA A 1 207 ? -6.866 4.108 -0.311 1.00 93.06 207 ALA A C 1
ATOM 1701 O O . ALA A 1 207 ? -7.842 3.692 -0.918 1.00 93.06 207 ALA A O 1
ATOM 1702 N N . LEU A 1 208 ? -6.770 5.391 0.046 1.00 93.06 208 LEU A N 1
ATOM 1703 C CA . LEU A 1 208 ? -7.833 6.379 -0.187 1.00 93.06 208 LEU A CA 1
ATOM 1704 C C . LEU A 1 208 ? -8.221 6.547 -1.668 1.00 93.06 208 LEU A C 1
ATOM 1706 O O . LEU A 1 208 ? -9.290 7.075 -1.963 1.00 93.06 208 LEU A O 1
ATOM 1710 N N . LYS A 1 209 ? -7.378 6.101 -2.609 1.00 89.00 209 LYS A N 1
ATOM 1711 C CA . LYS A 1 209 ? -7.653 6.159 -4.054 1.00 89.00 209 LYS A CA 1
ATOM 1712 C C . LYS A 1 209 ? -8.263 4.879 -4.627 1.00 89.00 209 LYS A C 1
ATOM 1714 O O . LYS A 1 209 ? -8.747 4.923 -5.754 1.00 89.00 209 LYS A O 1
ATOM 1719 N N . ARG A 1 210 ? -8.153 3.747 -3.924 1.00 85.81 210 ARG A N 1
ATOM 1720 C CA . ARG A 1 210 ? -8.398 2.396 -4.482 1.00 85.81 210 ARG A CA 1
ATOM 1721 C C . ARG A 1 210 ? -9.140 1.439 -3.553 1.00 85.81 210 ARG A C 1
ATOM 1723 O O . ARG A 1 210 ? -9.531 0.351 -3.954 1.00 85.81 210 ARG A O 1
ATOM 1730 N N . ALA A 1 211 ? -9.273 1.810 -2.293 1.00 91.81 211 ALA A N 1
ATOM 1731 C CA . ALA A 1 211 ? -9.821 0.988 -1.240 1.00 91.81 211 ALA A CA 1
ATOM 1732 C C . ALA A 1 211 ? -10.818 1.802 -0.424 1.00 91.81 211 ALA A C 1
ATOM 1734 O O . ALA A 1 211 ? -10.864 3.034 -0.463 1.00 91.81 211 ALA A O 1
ATOM 1735 N N . ARG A 1 212 ? -11.611 1.081 0.355 1.00 92.81 212 ARG A N 1
ATOM 1736 C CA . ARG A 1 212 ? -12.464 1.659 1.374 1.00 92.81 212 ARG A CA 1
ATOM 1737 C C . ARG A 1 212 ? -11.647 1.837 2.648 1.00 92.81 212 ARG A C 1
ATOM 1739 O O . ARG A 1 212 ? -11.109 0.860 3.171 1.00 92.81 212 ARG A O 1
ATOM 1746 N N . VAL A 1 213 ? -11.548 3.068 3.140 1.00 96.44 213 VAL A N 1
ATOM 1747 C CA . VAL A 1 213 ? -10.752 3.400 4.327 1.00 96.44 213 VAL A CA 1
ATOM 1748 C C . VAL A 1 213 ? -11.695 3.951 5.379 1.00 96.44 213 VAL A C 1
ATOM 1750 O O . VAL A 1 213 ? -12.101 5.105 5.334 1.00 96.44 213 VAL A O 1
ATOM 1753 N N . THR A 1 214 ? -12.064 3.114 6.339 1.00 95.94 214 THR A N 1
ATOM 1754 C CA . THR A 1 214 ? -13.054 3.443 7.362 1.00 95.94 214 THR A CA 1
ATOM 1755 C C . THR A 1 214 ? -12.371 3.804 8.677 1.00 95.94 214 THR A C 1
ATOM 1757 O O . THR A 1 214 ? -11.591 3.024 9.219 1.00 95.94 214 THR A O 1
ATOM 1760 N N . GLY A 1 215 ? -12.684 4.984 9.209 1.00 95.06 215 GLY A N 1
ATOM 1761 C CA . GLY A 1 215 ? -12.265 5.450 10.526 1.00 95.06 215 GLY A CA 1
ATOM 1762 C C . GLY A 1 215 ? -13.385 5.342 11.562 1.00 95.06 215 GLY A C 1
ATOM 1763 O O . GLY A 1 215 ? -14.569 5.499 11.252 1.00 95.06 215 GLY A O 1
ATOM 1764 N N . MET A 1 216 ? -13.000 5.104 12.813 1.00 93.31 216 MET A N 1
ATOM 1765 C CA . MET A 1 216 ? -13.879 5.137 13.981 1.00 93.31 216 MET A CA 1
ATOM 1766 C C . MET A 1 216 ? -13.472 6.280 14.900 1.00 93.31 216 MET A C 1
ATOM 1768 O O . MET A 1 216 ? -12.353 6.310 15.410 1.00 93.31 216 MET A O 1
ATOM 1772 N N . PHE A 1 217 ? -14.399 7.198 15.133 1.00 91.94 217 PHE A N 1
ATOM 1773 C CA . PHE A 1 217 ? -14.170 8.446 15.843 1.00 91.94 217 PHE A CA 1
ATOM 1774 C C . PHE A 1 217 ? -14.967 8.477 17.138 1.00 91.94 217 PHE A C 1
ATOM 1776 O O . PHE A 1 217 ? -16.169 8.192 17.157 1.00 91.94 217 PHE A O 1
ATOM 1783 N N . ASN A 1 218 ? -14.308 8.878 18.220 1.00 87.94 218 ASN A N 1
ATOM 1784 C CA . ASN A 1 218 ? -14.998 9.179 19.464 1.00 87.94 218 ASN A CA 1
ATOM 1785 C C . ASN A 1 218 ? -15.937 10.374 19.233 1.00 87.94 218 ASN A C 1
ATOM 1787 O O . ASN A 1 218 ? -15.489 11.430 18.794 1.00 87.94 218 ASN A O 1
ATOM 1791 N N . LYS A 1 219 ? -17.235 10.240 19.524 1.00 82.50 219 LYS A N 1
ATOM 1792 C CA . LYS A 1 219 ? -18.208 11.316 19.252 1.00 82.50 219 LYS A CA 1
ATOM 1793 C C . LYS A 1 219 ? -17.978 12.591 20.059 1.00 82.50 219 LYS A C 1
ATOM 1795 O O . LYS A 1 219 ? -18.341 13.665 19.594 1.00 82.50 219 LYS A O 1
ATOM 1800 N N . THR A 1 220 ? -17.411 12.472 21.252 1.00 81.69 220 THR A N 1
ATOM 1801 C CA . THR A 1 220 ? -17.207 13.601 22.161 1.00 81.69 220 THR A CA 1
ATOM 1802 C C . THR A 1 220 ? -15.935 14.361 21.812 1.00 81.69 220 THR A C 1
ATOM 1804 O O . THR A 1 220 ? -15.944 15.587 21.785 1.00 81.69 220 THR A O 1
ATOM 1807 N N . THR A 1 221 ? -14.840 13.646 21.543 1.00 85.06 221 THR A N 1
ATOM 1808 C CA . THR A 1 221 ? -13.527 14.263 21.288 1.00 85.06 221 THR A CA 1
ATOM 1809 C C . THR A 1 221 ? -13.199 14.409 19.805 1.00 85.06 221 THR A C 1
ATOM 1811 O O . THR A 1 221 ? -12.238 15.088 19.462 1.00 85.06 221 THR A O 1
ATOM 1814 N N . ASN A 1 222 ? -13.973 13.767 18.923 1.00 85.94 222 ASN A N 1
ATOM 1815 C CA . ASN A 1 222 ? -13.697 13.620 17.492 1.00 85.94 222 ASN A CA 1
ATOM 1816 C C . ASN A 1 222 ? -12.325 12.981 17.180 1.00 85.94 222 ASN A C 1
ATOM 1818 O O . ASN A 1 222 ? -11.813 13.118 16.074 1.00 85.94 222 ASN A O 1
ATOM 1822 N N . GLN A 1 223 ? -11.734 12.276 18.147 1.00 89.69 223 GLN A N 1
ATOM 1823 C CA . GLN A 1 223 ? -10.445 11.603 18.002 1.00 89.69 223 GLN A CA 1
ATOM 1824 C C . GLN A 1 223 ? -10.599 10.286 17.239 1.00 89.69 223 GLN A C 1
ATOM 1826 O O . GLN A 1 223 ? -11.529 9.519 17.521 1.00 89.69 223 GLN A O 1
ATOM 1831 N N . LEU A 1 224 ? -9.670 9.989 16.328 1.00 92.69 224 LEU A N 1
ATOM 1832 C CA . LEU A 1 224 ? -9.613 8.698 15.652 1.00 92.69 224 LEU A CA 1
ATOM 1833 C C . LEU A 1 224 ? -9.150 7.606 16.630 1.00 92.69 224 LEU A C 1
ATOM 1835 O O . LEU A 1 224 ? -8.060 7.658 17.192 1.00 92.69 224 LEU A O 1
ATOM 1839 N N . THR A 1 225 ? -9.987 6.590 16.822 1.00 92.56 225 THR A N 1
ATOM 1840 C CA . THR A 1 225 ? -9.759 5.484 17.771 1.00 92.56 225 THR A CA 1
ATOM 1841 C C . THR A 1 225 ? -9.698 4.114 17.100 1.00 92.56 225 THR A C 1
ATOM 1843 O O . THR A 1 225 ? -9.338 3.130 17.746 1.00 92.56 225 THR A O 1
ATOM 1846 N N . GLY A 1 226 ? -10.025 4.023 15.810 1.00 93.50 226 GLY A N 1
ATOM 1847 C CA . GLY A 1 226 ? -9.882 2.803 15.021 1.00 93.50 226 GLY A CA 1
ATOM 1848 C C . GLY A 1 226 ? -9.821 3.086 13.526 1.00 93.50 226 GLY A C 1
ATOM 1849 O O . GLY A 1 226 ? -10.335 4.103 13.064 1.00 93.50 226 GLY A O 1
ATOM 1850 N N . LEU A 1 227 ? -9.201 2.173 12.785 1.00 96.38 227 LEU A N 1
ATOM 1851 C CA . LEU A 1 227 ? -8.998 2.250 11.342 1.00 96.38 227 LEU A CA 1
ATOM 1852 C C . LEU A 1 227 ? -9.221 0.867 10.724 1.00 96.38 227 LEU A C 1
ATOM 1854 O O . LEU A 1 227 ? -8.817 -0.147 11.294 1.00 96.38 227 LEU A O 1
ATOM 1858 N N . MET A 1 228 ? -9.837 0.830 9.548 1.00 96.56 228 MET A N 1
ATOM 1859 C CA . MET A 1 228 ? -9.949 -0.364 8.720 1.00 96.56 228 MET A CA 1
ATOM 1860 C C . MET A 1 228 ? -9.718 -0.002 7.253 1.00 96.56 228 MET A C 1
ATOM 1862 O O . MET A 1 228 ? -10.274 0.981 6.765 1.00 96.56 228 MET A O 1
ATOM 1866 N N . ILE A 1 229 ? -8.908 -0.797 6.555 1.00 96.31 229 ILE A N 1
ATOM 1867 C CA . ILE A 1 229 ? -8.633 -0.653 5.122 1.00 96.31 229 ILE A CA 1
ATOM 1868 C C . ILE A 1 229 ? -9.074 -1.937 4.431 1.00 96.31 229 ILE A C 1
ATOM 1870 O O . ILE A 1 229 ? -8.559 -3.014 4.745 1.00 96.31 229 ILE A O 1
ATOM 1874 N N . CYS A 1 230 ? -10.014 -1.806 3.495 1.00 94.62 230 CYS A N 1
ATOM 1875 C CA . CYS A 1 230 ? -10.565 -2.922 2.738 1.00 94.62 230 CYS A CA 1
ATOM 1876 C C . CYS A 1 230 ? -10.577 -2.611 1.241 1.00 94.62 230 CYS A C 1
ATOM 1878 O O . CYS A 1 230 ? -11.250 -1.675 0.803 1.00 94.62 230 CYS A O 1
ATOM 1880 N N . GLN A 1 231 ? -9.885 -3.414 0.443 1.00 92.56 231 GLN A N 1
ATOM 1881 C CA . GLN A 1 231 ? -9.973 -3.350 -1.014 1.00 92.56 231 GLN A CA 1
ATOM 1882 C C . GLN A 1 231 ? -11.270 -4.021 -1.497 1.00 92.56 231 GLN A C 1
ATOM 1884 O O . GLN A 1 231 ? -11.606 -5.107 -1.005 1.00 92.56 231 GLN A O 1
ATOM 1889 N N . PRO A 1 232 ? -12.024 -3.384 -2.416 1.00 91.12 232 PRO A N 1
ATOM 1890 C CA . PRO A 1 232 ? -13.248 -3.959 -2.952 1.00 91.12 232 PRO A CA 1
ATOM 1891 C C . PRO A 1 232 ? -12.957 -5.138 -3.894 1.00 91.12 232 PRO A C 1
ATOM 1893 O O . PRO A 1 232 ? -11.839 -5.264 -4.406 1.00 91.12 232 PRO A O 1
ATOM 1896 N N . PRO A 1 233 ? -13.970 -5.981 -4.174 1.00 84.75 233 PRO A N 1
ATOM 1897 C CA . PRO A 1 233 ? -13.859 -7.019 -5.188 1.00 84.75 233 PRO A CA 1
ATOM 1898 C C . PRO A 1 233 ? -13.392 -6.431 -6.522 1.00 84.75 233 PRO A C 1
ATOM 1900 O O . PRO A 1 233 ? -13.802 -5.331 -6.892 1.00 84.75 233 PRO A O 1
ATOM 1903 N N . PHE A 1 234 ? -12.562 -7.180 -7.249 1.00 76.19 234 PHE A N 1
ATOM 1904 C CA . PHE A 1 234 ? -12.014 -6.806 -8.563 1.00 76.19 234 PHE A CA 1
ATOM 1905 C C . PHE A 1 234 ? -10.990 -5.650 -8.567 1.00 76.19 234 PHE A C 1
ATOM 1907 O O . PHE A 1 234 ? -10.441 -5.343 -9.622 1.00 76.19 234 PHE A O 1
ATOM 1914 N N . GLU A 1 235 ? -10.664 -5.052 -7.414 1.00 71.06 235 GLU A N 1
ATOM 1915 C CA . GLU A 1 235 ? -9.566 -4.079 -7.253 1.00 71.06 235 GLU A CA 1
ATOM 1916 C C . GLU A 1 235 ? -8.405 -4.643 -6.421 1.00 71.06 235 GLU A C 1
ATOM 1918 O O . GLU A 1 235 ? -7.856 -3.989 -5.531 1.00 71.06 235 GLU A O 1
ATOM 1923 N N . VAL A 1 236 ? -8.017 -5.883 -6.714 1.00 64.12 236 VAL A N 1
ATOM 1924 C CA . VAL A 1 236 ? -6.867 -6.529 -6.078 1.00 64.12 236 VAL A CA 1
ATOM 1925 C C . VAL A 1 236 ? -5.610 -6.258 -6.906 1.00 64.12 236 VAL A C 1
ATOM 1927 O O . VAL A 1 236 ? -5.609 -6.429 -8.124 1.00 64.12 236 VAL A O 1
ATOM 1930 N N 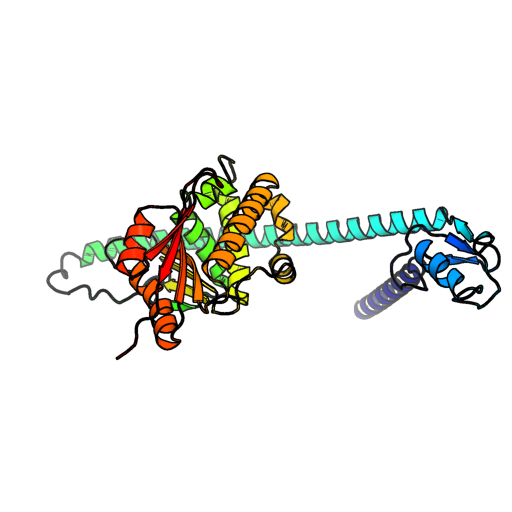. GLY A 1 237 ? -4.543 -5.815 -6.238 1.00 65.06 237 GLY A N 1
ATOM 1931 C CA . GLY A 1 237 ? -3.232 -5.565 -6.840 1.00 65.06 237 GLY A CA 1
ATOM 1932 C C . GLY A 1 237 ? -2.737 -4.126 -6.675 1.00 65.06 237 GLY A C 1
ATOM 1933 O O . GLY A 1 237 ? -3.474 -3.209 -6.306 1.00 65.06 237 GLY A O 1
ATOM 1934 N N . VAL A 1 238 ? -1.445 -3.919 -6.944 1.00 70.38 238 VAL A N 1
ATOM 1935 C CA . VAL A 1 238 ? -0.776 -2.631 -6.729 1.00 70.38 238 VAL A CA 1
ATOM 1936 C C . VAL A 1 238 ? -0.411 -1.956 -8.050 1.00 70.38 238 VAL A C 1
ATOM 1938 O O . VAL A 1 238 ? 0.432 -2.400 -8.820 1.00 70.38 238 VAL A O 1
ATOM 1941 N N . SER A 1 239 ? -1.023 -0.800 -8.291 1.00 77.00 239 SER A N 1
ATOM 1942 C CA . SER A 1 239 ? -0.634 0.132 -9.351 1.00 77.00 239 SER A CA 1
ATOM 1943 C C . SER A 1 239 ? 0.631 0.924 -8.992 1.00 77.00 239 SER A C 1
ATOM 1945 O O . SER A 1 239 ? 0.591 1.828 -8.152 1.00 77.00 239 SER A O 1
ATOM 1947 N N . ILE A 1 240 ? 1.727 0.641 -9.704 1.00 78.06 240 ILE A N 1
ATOM 1948 C CA . ILE A 1 240 ? 3.023 1.336 -9.584 1.00 78.06 240 ILE A CA 1
ATOM 1949 C C . ILE A 1 240 ? 2.880 2.841 -9.846 1.00 78.06 240 ILE A C 1
ATOM 1951 O O . ILE A 1 240 ? 3.403 3.664 -9.097 1.00 78.06 240 ILE A O 1
ATOM 1955 N N . THR A 1 241 ? 2.123 3.226 -10.876 1.00 73.94 241 THR A N 1
ATOM 1956 C CA . THR A 1 241 ? 1.904 4.643 -11.210 1.00 73.94 241 THR A CA 1
ATOM 1957 C C . THR A 1 241 ? 1.218 5.395 -10.071 1.00 73.94 241 THR A C 1
ATOM 1959 O O . THR A 1 241 ? 1.562 6.543 -9.794 1.00 73.94 241 THR A O 1
ATOM 1962 N N . GLN A 1 242 ? 0.288 4.752 -9.360 1.00 82.19 242 GLN A N 1
ATOM 1963 C CA . GLN A 1 242 ? -0.344 5.346 -8.183 1.00 82.19 242 GLN A CA 1
ATOM 1964 C C . GLN A 1 242 ? 0.584 5.368 -6.964 1.00 82.19 242 GLN A C 1
ATOM 1966 O O . GLN A 1 242 ? 0.556 6.355 -6.231 1.00 82.19 242 GLN A O 1
ATOM 1971 N N . MET A 1 243 ? 1.442 4.357 -6.775 1.00 84.88 243 MET A N 1
ATOM 1972 C CA . MET A 1 243 ? 2.480 4.384 -5.732 1.00 84.88 243 MET A CA 1
ATOM 1973 C C . MET A 1 243 ? 3.432 5.571 -5.919 1.00 84.88 243 MET A C 1
ATOM 1975 O O . MET A 1 243 ? 3.716 6.300 -4.968 1.00 84.88 243 MET A O 1
ATOM 1979 N N . LEU A 1 244 ? 3.888 5.813 -7.151 1.00 82.25 244 LEU A N 1
ATOM 1980 C CA . LEU A 1 244 ? 4.739 6.962 -7.463 1.00 82.25 244 LEU A CA 1
ATOM 1981 C C . LEU A 1 244 ? 4.017 8.286 -7.175 1.00 82.25 244 LEU A C 1
ATOM 1983 O O . LEU A 1 244 ? 4.588 9.157 -6.523 1.00 82.25 244 LEU A O 1
ATOM 1987 N N . LYS A 1 245 ? 2.738 8.408 -7.559 1.00 85.69 245 LYS A N 1
ATOM 1988 C CA . LYS A 1 245 ? 1.913 9.606 -7.304 1.00 85.69 245 LYS A CA 1
ATOM 1989 C C . LYS A 1 245 ? 1.677 9.911 -5.825 1.00 85.69 245 LYS A C 1
ATOM 1991 O O . LYS A 1 245 ? 1.398 11.060 -5.504 1.00 85.69 245 LYS A O 1
ATOM 1996 N N . VAL A 1 246 ? 1.719 8.918 -4.935 1.00 87.44 246 VAL A N 1
ATOM 1997 C CA . VAL A 1 246 ? 1.630 9.157 -3.480 1.00 87.44 246 VAL A CA 1
ATOM 1998 C C . VAL A 1 246 ? 2.999 9.414 -2.845 1.00 87.44 246 VAL A C 1
ATOM 2000 O O . VAL A 1 246 ? 3.096 9.626 -1.644 1.00 87.44 246 VAL A O 1
ATOM 2003 N N . GLY A 1 247 ? 4.076 9.449 -3.630 1.00 87.88 247 GLY A N 1
ATOM 2004 C CA . GLY A 1 247 ? 5.406 9.794 -3.135 1.00 87.88 247 GLY A CA 1
ATOM 2005 C C . GLY A 1 247 ? 6.252 8.607 -2.677 1.00 87.88 247 GLY A C 1
ATOM 2006 O O . GLY A 1 247 ? 7.211 8.803 -1.931 1.00 87.88 247 GLY A O 1
ATOM 2007 N N . MET A 1 248 ? 5.950 7.380 -3.127 1.00 88.06 248 MET A N 1
ATOM 2008 C CA . MET A 1 248 ? 6.767 6.201 -2.787 1.00 88.06 248 MET A CA 1
ATOM 2009 C C . MET A 1 248 ? 8.187 6.241 -3.374 1.00 88.06 248 MET A C 1
ATOM 2011 O O . MET A 1 248 ? 9.036 5.470 -2.934 1.00 88.06 248 MET A O 1
ATOM 2015 N N . TYR A 1 249 ? 8.499 7.174 -4.284 1.00 88.25 249 TYR A N 1
ATOM 2016 C CA . TYR A 1 249 ? 9.880 7.434 -4.718 1.00 88.25 249 TYR A CA 1
ATOM 2017 C C . TYR A 1 249 ? 10.795 7.856 -3.551 1.00 88.25 249 TYR A C 1
ATOM 2019 O O . TYR A 1 249 ? 11.995 7.608 -3.589 1.00 88.25 249 TYR A O 1
ATOM 2027 N N . GLY A 1 250 ? 10.231 8.432 -2.480 1.00 90.31 250 GLY A N 1
ATOM 2028 C CA . GLY A 1 250 ? 10.964 8.793 -1.264 1.00 90.31 250 GLY A CA 1
ATOM 2029 C C . GLY A 1 250 ? 11.261 7.622 -0.318 1.00 90.31 250 GLY A C 1
ATOM 2030 O O . GLY A 1 250 ? 11.906 7.831 0.712 1.00 90.31 250 GLY A O 1
ATOM 2031 N N . ALA A 1 251 ? 10.812 6.398 -0.625 1.00 90.94 251 ALA A N 1
ATOM 2032 C CA . ALA A 1 251 ? 10.942 5.253 0.277 1.00 90.94 251 ALA A CA 1
ATOM 2033 C C . ALA A 1 251 ? 12.403 4.903 0.635 1.00 90.94 251 ALA A C 1
ATOM 2035 O O . ALA A 1 251 ? 12.692 4.762 1.828 1.00 90.94 251 ALA A O 1
ATOM 2036 N N . PRO A 1 252 ? 13.369 4.850 -0.307 1.00 91.25 252 PRO A N 1
ATOM 2037 C CA . PRO A 1 252 ? 14.764 4.571 0.041 1.00 91.25 252 PRO A CA 1
ATOM 2038 C C . PRO A 1 252 ? 15.334 5.533 1.090 1.00 91.25 252 PRO A C 1
ATOM 2040 O O . PRO A 1 252 ? 16.075 5.099 1.967 1.00 91.25 252 PRO A O 1
ATOM 2043 N N . LEU A 1 253 ? 14.941 6.811 1.037 1.00 91.19 253 LEU A N 1
ATOM 2044 C CA . LEU A 1 253 ? 15.413 7.852 1.949 1.00 91.19 253 LEU A CA 1
ATOM 2045 C C . LEU A 1 253 ? 14.674 7.847 3.296 1.00 91.19 253 LEU A C 1
ATOM 2047 O O . LEU A 1 253 ? 15.294 8.049 4.335 1.00 91.19 253 LEU A O 1
ATOM 2051 N N . LYS A 1 254 ? 13.350 7.636 3.299 1.00 92.00 254 LYS A N 1
ATOM 2052 C CA . LYS A 1 254 ? 12.511 7.792 4.505 1.00 92.00 254 LYS A CA 1
ATOM 2053 C C . LYS A 1 254 ? 12.378 6.526 5.348 1.00 92.00 254 LYS A C 1
ATOM 2055 O O . LYS A 1 254 ? 12.242 6.633 6.563 1.00 92.00 254 LYS A O 1
ATOM 2060 N N . MET A 1 255 ? 12.420 5.343 4.733 1.00 91.44 255 MET A N 1
ATOM 2061 C CA . MET A 1 255 ? 12.377 4.068 5.463 1.00 91.44 255 MET A CA 1
ATOM 2062 C C . MET A 1 255 ? 13.678 3.269 5.375 1.00 91.44 255 MET A C 1
ATOM 2064 O O . MET A 1 255 ? 13.942 2.455 6.258 1.00 91.44 255 MET A O 1
ATOM 2068 N N . GLY A 1 256 ? 14.517 3.532 4.373 1.00 91.56 256 GLY A N 1
ATOM 2069 C CA . GLY A 1 256 ? 15.758 2.803 4.131 1.00 91.56 256 GLY A CA 1
ATOM 2070 C C . GLY A 1 256 ? 15.597 1.705 3.078 1.00 91.56 256 GLY A C 1
ATOM 2071 O O . GLY A 1 256 ? 14.542 1.083 2.942 1.00 91.56 256 GLY A O 1
ATOM 2072 N N . ILE A 1 257 ? 16.684 1.430 2.353 1.00 92.38 257 ILE A N 1
ATOM 2073 C CA . ILE A 1 257 ? 16.711 0.460 1.244 1.00 92.38 257 ILE A CA 1
ATOM 2074 C C . ILE A 1 257 ? 16.410 -0.965 1.728 1.00 92.38 257 ILE A C 1
ATOM 2076 O O . ILE A 1 257 ? 15.636 -1.683 1.101 1.00 92.38 257 ILE A O 1
ATOM 2080 N N . GLN A 1 258 ? 16.994 -1.382 2.856 1.00 94.25 258 GLN A N 1
ATOM 2081 C CA . GLN A 1 258 ? 16.780 -2.731 3.385 1.00 94.25 258 GLN A CA 1
ATOM 2082 C C . GLN A 1 258 ? 15.329 -2.961 3.851 1.00 94.25 258 GLN A C 1
ATOM 2084 O O . GLN A 1 258 ? 14.752 -3.971 3.443 1.00 94.25 258 GLN A O 1
ATOM 2089 N N . PRO A 1 259 ? 14.702 -2.061 4.644 1.00 94.94 259 PRO A N 1
ATOM 2090 C CA . PRO A 1 259 ? 13.274 -2.159 4.928 1.00 94.94 259 PRO A CA 1
ATOM 2091 C C . PRO A 1 259 ? 12.393 -2.185 3.686 1.00 94.94 259 PRO A C 1
ATOM 2093 O O . PRO A 1 259 ? 11.500 -3.024 3.595 1.00 94.94 259 PRO A O 1
ATOM 2096 N N . LEU A 1 260 ? 12.678 -1.331 2.699 1.00 93.50 260 LEU A N 1
ATOM 2097 C CA . LEU A 1 260 ? 11.941 -1.319 1.437 1.00 93.50 260 LEU A CA 1
ATOM 2098 C C . LEU A 1 260 ? 12.025 -2.673 0.715 1.00 93.50 260 LEU A C 1
ATOM 2100 O O . LEU A 1 260 ? 11.001 -3.210 0.301 1.00 93.50 260 LEU A O 1
ATOM 2104 N N . ALA A 1 261 ? 13.217 -3.269 0.619 1.00 94.12 261 ALA A N 1
ATOM 2105 C CA . ALA A 1 261 ? 13.392 -4.587 0.011 1.00 94.12 261 ALA A CA 1
ATOM 2106 C C . ALA A 1 261 ? 12.594 -5.684 0.741 1.00 94.12 261 ALA A C 1
ATOM 2108 O O . ALA A 1 261 ? 12.025 -6.565 0.098 1.00 94.12 261 ALA A O 1
ATOM 2109 N N . ARG A 1 262 ? 12.507 -5.623 2.078 1.00 95.94 262 ARG A N 1
ATOM 2110 C CA . ARG A 1 262 ? 11.704 -6.566 2.877 1.00 95.94 262 ARG A CA 1
ATOM 2111 C C . ARG A 1 262 ? 10.204 -6.372 2.675 1.00 95.94 262 ARG A C 1
ATOM 2113 O O . ARG A 1 262 ? 9.500 -7.368 2.546 1.00 95.94 262 ARG A O 1
ATOM 2120 N N . VAL A 1 263 ? 9.730 -5.129 2.573 1.00 94.19 263 VAL A N 1
ATOM 2121 C CA . VAL A 1 263 ? 8.331 -4.832 2.218 1.00 94.19 263 VAL A CA 1
ATOM 2122 C C . VAL A 1 263 ? 7.986 -5.408 0.849 1.00 94.19 263 VAL A C 1
ATOM 2124 O O . VAL A 1 263 ? 7.001 -6.127 0.733 1.00 94.19 263 VAL A O 1
ATOM 2127 N N . LEU A 1 264 ? 8.812 -5.147 -0.170 1.00 92.44 264 LEU A N 1
ATOM 2128 C CA . LEU A 1 264 ? 8.580 -5.660 -1.525 1.00 92.44 264 LEU A CA 1
ATOM 2129 C C . LEU A 1 264 ? 8.588 -7.193 -1.563 1.00 92.44 264 LEU A C 1
ATOM 2131 O O . LEU A 1 264 ? 7.732 -7.790 -2.208 1.00 92.44 264 LEU A O 1
ATOM 2135 N N . LYS A 1 265 ? 9.510 -7.832 -0.830 1.00 94.19 265 LYS A N 1
ATOM 2136 C CA . LYS A 1 265 ? 9.562 -9.294 -0.712 1.00 94.19 265 LYS A CA 1
ATOM 2137 C C . LYS A 1 265 ? 8.313 -9.861 -0.034 1.00 94.19 265 LYS A C 1
ATOM 2139 O O . LYS A 1 265 ? 7.746 -10.822 -0.541 1.00 94.19 265 LYS A O 1
ATOM 2144 N N . ALA A 1 266 ? 7.898 -9.301 1.103 1.00 94.31 266 ALA A N 1
ATOM 2145 C CA . ALA A 1 266 ? 6.691 -9.756 1.789 1.00 94.31 266 ALA A CA 1
ATOM 2146 C C . ALA A 1 266 ? 5.453 -9.578 0.911 1.00 94.31 266 ALA A C 1
ATOM 2148 O O . ALA A 1 266 ? 4.676 -10.516 0.801 1.00 94.31 266 ALA A O 1
ATOM 2149 N N . PHE A 1 267 ? 5.328 -8.425 0.248 1.00 91.88 267 PHE A N 1
ATOM 2150 C CA . PHE A 1 267 ? 4.228 -8.135 -0.663 1.00 91.88 267 PHE A CA 1
ATOM 2151 C C . PHE A 1 267 ? 4.150 -9.144 -1.817 1.00 91.88 267 PHE A C 1
ATOM 2153 O O . PHE A 1 267 ? 3.086 -9.703 -2.049 1.00 91.88 267 PHE A O 1
ATOM 2160 N N . ASP A 1 268 ? 5.267 -9.432 -2.496 1.00 91.06 268 ASP A N 1
ATOM 2161 C CA . ASP A 1 268 ? 5.311 -10.422 -3.585 1.00 91.06 268 ASP A CA 1
ATOM 2162 C C . ASP A 1 268 ? 4.887 -11.824 -3.111 1.00 91.06 268 ASP A C 1
ATOM 2164 O O . ASP A 1 268 ? 4.161 -12.530 -3.808 1.00 91.06 268 ASP A O 1
ATOM 2168 N N . ILE A 1 269 ? 5.295 -12.222 -1.901 1.00 93.12 269 ILE A N 1
ATOM 2169 C CA . ILE A 1 269 ? 4.904 -13.507 -1.306 1.00 93.12 269 ILE A CA 1
ATOM 2170 C C . ILE A 1 269 ? 3.407 -13.528 -0.977 1.00 93.12 269 ILE A C 1
ATOM 2172 O O . ILE A 1 269 ? 2.720 -14.483 -1.343 1.00 93.12 269 ILE A O 1
ATOM 2176 N N . THR A 1 270 ? 2.902 -12.512 -0.272 1.00 92.88 270 THR A N 1
ATOM 2177 C CA . THR A 1 270 ? 1.498 -12.471 0.159 1.00 92.88 270 THR A CA 1
ATOM 2178 C C . THR A 1 270 ? 0.557 -12.341 -1.031 1.00 92.88 270 THR A C 1
ATOM 2180 O O . THR A 1 270 ? -0.423 -13.069 -1.084 1.00 92.88 270 THR A O 1
ATOM 2183 N N . ASP A 1 271 ? 0.890 -11.516 -2.029 1.00 90.12 271 ASP A N 1
ATOM 2184 C CA . ASP A 1 271 ? 0.081 -11.329 -3.243 1.00 90.12 271 ASP A CA 1
ATOM 2185 C C . ASP A 1 271 ? -0.013 -12.624 -4.070 1.00 90.12 271 ASP A C 1
ATOM 2187 O O . ASP A 1 271 ? -1.099 -13.022 -4.485 1.00 90.12 271 ASP A O 1
ATOM 2191 N N . LYS A 1 272 ? 1.093 -13.369 -4.224 1.00 91.94 272 LYS A N 1
ATOM 2192 C CA . LYS A 1 272 ? 1.073 -14.686 -4.889 1.00 91.94 272 LYS A CA 1
ATOM 2193 C C . LYS A 1 272 ? 0.190 -15.694 -4.162 1.00 91.94 272 LYS A C 1
ATOM 2195 O O . LYS A 1 272 ? -0.592 -16.396 -4.798 1.00 91.94 272 LYS A O 1
ATOM 2200 N N . ILE A 1 273 ? 0.309 -15.773 -2.835 1.00 94.06 273 ILE A N 1
ATOM 2201 C CA . ILE A 1 273 ? -0.504 -16.684 -2.016 1.00 94.06 273 ILE A CA 1
ATOM 2202 C C . ILE A 1 273 ? -1.977 -16.277 -2.070 1.00 94.06 273 ILE A C 1
ATOM 2204 O O . ILE A 1 273 ? -2.854 -17.132 -2.183 1.00 94.06 273 ILE A O 1
ATOM 2208 N N . HIS A 1 274 ? -2.252 -14.978 -2.023 1.00 92.31 274 HIS A N 1
ATOM 2209 C CA . HIS A 1 274 ? -3.589 -14.423 -2.133 1.00 92.31 274 HIS A CA 1
ATOM 2210 C C . HIS A 1 274 ? -4.247 -14.787 -3.469 1.00 92.31 274 HIS A C 1
ATOM 2212 O O . HIS A 1 274 ? -5.363 -15.311 -3.474 1.00 92.31 274 HIS A O 1
ATOM 2218 N N . GLN A 1 275 ? -3.542 -14.600 -4.586 1.00 90.25 275 GLN A N 1
ATOM 2219 C CA . GLN A 1 275 ? -4.014 -14.979 -5.922 1.00 90.25 275 GLN A CA 1
ATOM 2220 C C . GLN A 1 275 ? -4.228 -16.497 -6.047 1.00 90.25 275 GLN A C 1
ATOM 2222 O O . GLN A 1 275 ? -5.267 -16.932 -6.543 1.00 90.25 275 GLN A O 1
ATOM 2227 N N . GLU A 1 276 ? -3.297 -17.312 -5.536 1.00 92.94 276 GLU A N 1
ATOM 2228 C CA . GLU A 1 276 ? -3.388 -18.783 -5.532 1.00 92.94 276 GLU A CA 1
ATOM 2229 C C . GLU A 1 276 ? -4.617 -19.293 -4.763 1.00 92.94 276 GLU A C 1
ATOM 2231 O O . GLU A 1 276 ? -5.255 -20.263 -5.178 1.00 92.94 276 GLU A O 1
ATOM 2236 N N . LEU A 1 277 ? -4.942 -18.657 -3.634 1.00 92.94 277 LEU A N 1
ATOM 2237 C CA . LEU A 1 277 ? -6.049 -19.058 -2.765 1.00 92.94 277 LEU A CA 1
ATOM 2238 C C . LEU A 1 277 ? -7.403 -18.540 -3.232 1.00 92.94 277 LEU A C 1
ATOM 2240 O O . LEU A 1 277 ? -8.419 -19.174 -2.951 1.00 92.94 277 LEU A O 1
ATOM 2244 N N . THR A 1 278 ? -7.430 -17.382 -3.889 1.00 88.56 278 THR A N 1
ATOM 2245 C CA . THR A 1 278 ? -8.687 -16.746 -4.282 1.00 88.56 278 THR A CA 1
ATOM 2246 C C . THR A 1 278 ? -9.097 -17.069 -5.709 1.00 88.56 278 THR A C 1
ATOM 2248 O O . THR A 1 278 ? -10.294 -17.126 -5.927 1.00 88.56 278 THR A O 1
ATOM 2251 N N . GLN A 1 279 ? -8.185 -17.369 -6.646 1.00 82.25 279 GLN A N 1
ATOM 2252 C CA . GLN A 1 279 ? -8.507 -17.881 -7.998 1.00 82.25 279 GLN A CA 1
ATOM 2253 C C . GLN A 1 279 ? -9.720 -17.186 -8.650 1.00 82.25 279 GLN A C 1
ATOM 2255 O O . GLN A 1 279 ? -10.693 -17.833 -9.031 1.00 82.25 279 GLN A O 1
ATOM 2260 N N . ASP A 1 280 ? -9.690 -15.853 -8.698 1.00 79.94 280 ASP A N 1
ATOM 2261 C CA . ASP A 1 280 ? -10.758 -14.984 -9.223 1.00 79.94 280 ASP A CA 1
ATOM 2262 C C . ASP A 1 280 ? -12.081 -14.950 -8.433 1.00 79.94 280 ASP A C 1
ATOM 2264 O O . ASP A 1 280 ? -13.017 -14.252 -8.833 1.00 79.94 280 ASP A O 1
ATOM 2268 N N . LEU A 1 281 ? -12.183 -15.631 -7.286 1.00 87.69 281 LEU A N 1
ATOM 2269 C CA . LEU A 1 281 ? -13.320 -15.499 -6.373 1.00 87.69 281 LEU A CA 1
ATOM 2270 C C . LEU A 1 281 ? -13.497 -14.023 -5.994 1.00 87.69 281 LEU A C 1
ATOM 2272 O O . LEU A 1 281 ? -12.590 -13.444 -5.392 1.00 87.69 281 LEU A O 1
ATOM 2276 N N . PRO A 1 282 ? -14.660 -13.400 -6.257 1.00 92.38 282 PRO A N 1
ATOM 2277 C CA . PRO A 1 282 ? -14.918 -12.042 -5.807 1.00 92.38 282 PRO A CA 1
ATOM 2278 C C . PRO A 1 282 ? -14.891 -11.986 -4.280 1.00 92.38 282 PRO A C 1
ATOM 2280 O O . PRO A 1 282 ? -15.612 -12.731 -3.601 1.00 92.38 282 PRO A O 1
ATOM 2283 N N . HIS A 1 283 ? -14.051 -11.111 -3.736 1.00 94.31 283 HIS A N 1
ATOM 2284 C CA . HIS A 1 283 ? -13.900 -10.967 -2.298 1.00 94.31 283 HIS A CA 1
ATOM 2285 C C . HIS A 1 283 ? -13.447 -9.560 -1.904 1.00 94.31 283 HIS A C 1
ATOM 2287 O O . HIS A 1 283 ? -12.739 -8.883 -2.644 1.00 94.31 283 HIS A O 1
ATOM 2293 N N . TRP A 1 284 ? -13.840 -9.137 -0.707 1.00 95.06 284 TRP A N 1
ATOM 2294 C CA . TRP A 1 284 ? -13.229 -8.000 -0.026 1.00 95.06 284 TRP A CA 1
ATOM 2295 C C . TRP A 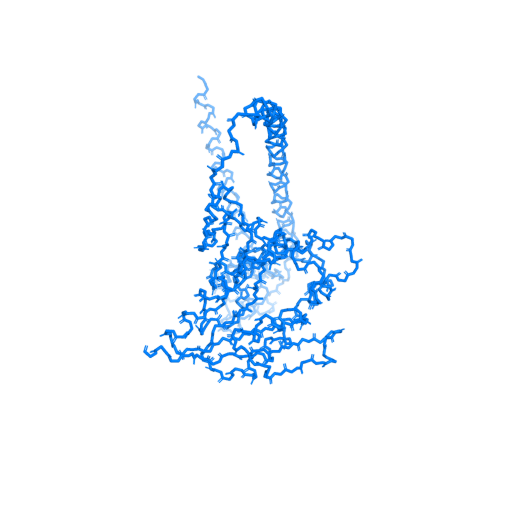1 284 ? -11.912 -8.434 0.607 1.00 95.06 284 TRP A C 1
ATOM 2297 O O . TRP A 1 284 ? -11.892 -9.417 1.351 1.00 95.06 284 TRP A O 1
ATOM 2307 N N . TYR A 1 285 ? -10.831 -7.700 0.360 1.00 95.06 285 TYR A N 1
ATOM 2308 C CA . TYR A 1 285 ? -9.540 -7.960 0.994 1.00 95.06 285 TYR A CA 1
ATOM 2309 C C . TYR A 1 285 ? -9.303 -6.958 2.125 1.00 95.06 285 TYR A C 1
ATOM 2311 O O . TYR A 1 285 ? -9.160 -5.760 1.895 1.00 95.06 285 TYR A O 1
ATOM 2319 N N . ILE A 1 286 ? -9.307 -7.450 3.364 1.00 95.56 286 ILE A N 1
ATOM 2320 C CA . ILE A 1 286 ? -9.075 -6.649 4.568 1.00 95.56 286 ILE A CA 1
ATOM 2321 C C . ILE A 1 286 ? -7.566 -6.594 4.807 1.00 95.56 286 ILE A C 1
ATOM 2323 O O . ILE A 1 286 ? -6.997 -7.501 5.419 1.00 95.56 286 ILE A O 1
ATOM 2327 N N . ASN A 1 287 ? -6.928 -5.528 4.321 1.00 92.19 287 ASN A N 1
ATOM 2328 C CA . ASN A 1 287 ? -5.487 -5.315 4.474 1.00 92.19 287 ASN A CA 1
ATOM 2329 C C . ASN A 1 287 ? -5.119 -4.931 5.911 1.00 92.19 287 ASN A C 1
ATOM 2331 O O . ASN A 1 287 ? -4.020 -5.214 6.377 1.00 92.19 287 ASN A O 1
ATOM 2335 N N . CYS A 1 288 ? -6.016 -4.222 6.602 1.00 92.56 288 CYS A N 1
ATOM 2336 C CA . CYS A 1 288 ? -5.740 -3.697 7.929 1.00 92.56 288 CYS A CA 1
ATOM 2337 C C . CYS A 1 288 ? -7.024 -3.510 8.737 1.00 92.56 288 CYS A C 1
ATOM 2339 O O . CYS A 1 288 ? -8.015 -2.986 8.228 1.00 92.56 288 CYS A O 1
ATOM 2341 N N . ILE A 1 289 ? -6.976 -3.871 10.020 1.00 93.56 289 ILE A N 1
ATOM 2342 C CA . ILE A 1 289 ? -7.936 -3.433 11.031 1.00 93.56 289 ILE A CA 1
ATOM 2343 C C . ILE A 1 289 ? -7.206 -3.195 12.355 1.00 93.56 289 ILE A C 1
ATOM 2345 O O . ILE A 1 289 ? -6.504 -4.073 12.855 1.00 93.56 289 ILE A O 1
ATOM 2349 N N . CYS A 1 290 ? -7.374 -2.013 12.944 1.00 91.19 290 CYS A N 1
ATOM 2350 C CA . CYS A 1 290 ? -6.795 -1.689 14.242 1.00 91.19 290 CYS A CA 1
ATOM 2351 C C . CYS A 1 290 ? -7.714 -0.792 15.077 1.00 91.19 290 CYS A C 1
ATOM 2353 O O . CYS A 1 290 ? -8.528 -0.028 14.560 1.00 91.19 290 CYS A O 1
ATOM 2355 N N . VAL A 1 291 ? -7.603 -0.917 16.402 1.00 90.12 291 VAL A N 1
ATOM 2356 C CA . VAL A 1 291 ? -8.363 -0.129 17.380 1.00 90.12 291 VAL A CA 1
ATOM 2357 C C . VAL A 1 291 ? -7.466 0.171 18.576 1.00 90.12 291 VAL A C 1
ATOM 2359 O O . VAL A 1 291 ? -6.729 -0.702 19.040 1.00 90.12 291 VAL A O 1
ATOM 2362 N N . GLN A 1 292 ? -7.551 1.391 19.102 1.00 86.19 292 GLN A N 1
ATOM 2363 C CA . GLN A 1 292 ? -6.812 1.810 20.285 1.00 86.19 292 GLN A CA 1
ATOM 2364 C C . GLN A 1 292 ? -7.175 0.943 21.505 1.00 86.19 292 GLN A C 1
ATOM 2366 O O . GLN A 1 292 ? -8.342 0.703 21.823 1.00 86.19 292 GLN A O 1
ATOM 2371 N N . SER A 1 293 ? -6.146 0.436 22.191 1.00 66.50 293 SER A N 1
ATOM 2372 C CA . SER A 1 293 ? -6.262 -0.655 23.170 1.00 66.50 293 SER A CA 1
ATOM 2373 C C . SER A 1 293 ? -6.942 -0.284 24.492 1.00 66.50 293 SER A C 1
ATOM 2375 O O . SER A 1 293 ? -7.287 -1.187 25.259 1.00 66.50 293 SER A O 1
ATOM 2377 N N . THR A 1 294 ? -7.174 1.004 24.757 1.00 58.81 294 THR A N 1
ATOM 2378 C CA . THR A 1 294 ? -7.782 1.500 26.004 1.00 58.81 294 THR A CA 1
ATOM 2379 C C . THR A 1 294 ? -9.202 0.973 26.223 1.00 58.81 294 THR A C 1
ATOM 2381 O O . THR A 1 294 ? -9.657 0.886 27.359 1.00 58.81 294 THR A O 1
ATOM 2384 N N . ASP A 1 295 ? -9.855 0.504 25.155 1.00 55.31 295 ASP A N 1
ATOM 2385 C CA . ASP A 1 295 ? -11.273 0.150 25.136 1.00 55.31 295 ASP A CA 1
ATOM 2386 C C . ASP A 1 295 ? -11.552 -1.306 24.708 1.00 55.31 295 ASP A C 1
ATOM 2388 O O . ASP A 1 295 ? -12.605 -1.608 24.141 1.00 55.31 295 ASP A O 1
ATOM 2392 N N . ARG A 1 296 ? -10.649 -2.260 25.003 1.00 51.09 296 ARG A N 1
ATOM 2393 C CA . ARG A 1 296 ? -10.790 -3.693 24.619 1.00 51.09 296 ARG A CA 1
ATOM 2394 C C . ARG A 1 296 ? -12.124 -4.360 25.014 1.00 51.09 296 ARG A C 1
ATOM 2396 O O . ARG A 1 296 ? -12.455 -5.413 24.476 1.00 51.09 296 ARG A O 1
ATOM 2403 N N . ARG A 1 297 ? -12.912 -3.765 25.920 1.00 53.31 297 ARG A N 1
ATOM 2404 C CA . ARG A 1 297 ? -14.238 -4.257 26.346 1.00 53.31 297 ARG A CA 1
ATOM 2405 C C . ARG A 1 297 ? -15.416 -3.781 25.477 1.00 53.31 297 ARG A C 1
ATOM 2407 O O . ARG A 1 297 ? -16.518 -4.282 25.667 1.00 53.31 297 ARG A O 1
ATOM 2414 N N . LEU A 1 298 ? -15.211 -2.867 24.523 1.00 60.81 298 LEU A N 1
ATOM 2415 C CA . LEU A 1 298 ? -16.301 -2.154 23.833 1.00 60.81 298 LEU A CA 1
ATOM 2416 C C . LEU A 1 298 ? -16.689 -2.692 22.441 1.00 60.81 298 LEU A C 1
ATOM 2418 O O . LEU A 1 298 ? -17.399 -2.011 21.716 1.00 60.81 298 LEU A O 1
ATOM 2422 N N . LYS A 1 299 ? -16.266 -3.902 22.038 1.00 76.25 299 LYS A N 1
ATOM 2423 C CA . LYS A 1 299 ? -16.582 -4.509 20.714 1.00 76.25 299 LYS A CA 1
ATOM 2424 C C . LYS A 1 299 ? -16.296 -3.606 19.491 1.00 76.25 299 LYS A C 1
ATOM 2426 O O . LYS A 1 299 ? -16.728 -3.914 18.388 1.00 76.25 299 LYS A O 1
ATOM 2431 N N . LYS A 1 300 ? -15.497 -2.550 19.654 1.00 83.94 300 LYS A N 1
ATOM 2432 C CA . LYS A 1 300 ? -15.165 -1.552 18.625 1.00 83.94 300 LYS A CA 1
ATOM 2433 C C . LYS A 1 300 ? -14.634 -2.166 17.324 1.00 83.94 300 LYS A C 1
ATOM 2435 O O . LYS A 1 300 ? -15.076 -1.812 16.238 1.00 83.94 300 LYS A O 1
ATOM 2440 N N . GLY A 1 301 ? -13.732 -3.145 17.435 1.00 87.06 301 GLY A N 1
ATOM 2441 C CA . GLY A 1 301 ? -13.220 -3.871 16.267 1.00 87.06 301 GLY A CA 1
ATOM 2442 C C . GLY A 1 301 ? -14.313 -4.650 15.530 1.00 87.06 301 GLY A C 1
ATOM 2443 O O . GLY A 1 301 ? -14.318 -4.678 14.305 1.00 87.06 301 GLY A O 1
ATOM 2444 N N . SER A 1 302 ? -15.274 -5.229 16.258 1.00 91.44 302 SER A N 1
ATOM 2445 C CA . SER A 1 302 ? -16.427 -5.902 15.651 1.00 91.44 302 SER A CA 1
ATOM 2446 C C . SER A 1 302 ? -17.326 -4.916 14.913 1.00 91.44 302 SER A C 1
ATOM 2448 O O . SER A 1 302 ? -17.765 -5.236 13.819 1.00 91.44 302 SER A O 1
ATOM 2450 N N . ASP A 1 303 ? -17.577 -3.728 15.468 1.00 90.69 303 ASP A N 1
ATOM 2451 C CA . ASP A 1 303 ? -18.391 -2.706 14.798 1.00 90.69 303 ASP A CA 1
ATOM 2452 C C . ASP A 1 303 ? -17.746 -2.230 13.482 1.00 90.69 303 ASP A C 1
ATOM 2454 O O . ASP A 1 303 ? -18.443 -2.121 12.472 1.00 90.69 303 ASP A O 1
ATOM 2458 N N . LEU A 1 304 ? -16.420 -2.020 13.457 1.00 91.81 304 LEU A N 1
ATOM 2459 C CA . LEU A 1 304 ? -15.688 -1.735 12.214 1.00 91.81 304 LEU A CA 1
ATOM 2460 C C . LEU A 1 304 ? -15.795 -2.894 11.223 1.00 91.81 304 LEU A C 1
ATOM 2462 O O . LEU A 1 304 ? -16.216 -2.689 10.086 1.00 91.81 304 LEU A O 1
ATOM 2466 N N . LEU A 1 305 ? -15.464 -4.113 11.652 1.00 94.69 305 LEU A N 1
ATOM 2467 C CA . LEU A 1 305 ? -15.472 -5.285 10.779 1.00 94.69 305 LEU A CA 1
ATOM 2468 C C . LEU A 1 305 ? -16.872 -5.560 10.208 1.00 94.69 305 LEU A C 1
ATOM 2470 O O . LEU A 1 305 ? -17.012 -5.875 9.030 1.00 94.69 305 LEU A O 1
ATOM 2474 N N . LEU A 1 306 ? -17.928 -5.390 11.006 1.00 93.25 306 LEU A N 1
ATOM 2475 C CA . LEU A 1 306 ? -19.306 -5.582 10.554 1.00 93.25 306 LEU A CA 1
ATOM 2476 C C . LEU A 1 306 ? -19.675 -4.666 9.383 1.00 93.25 306 LEU A C 1
ATOM 2478 O O . LEU A 1 306 ? -20.453 -5.094 8.535 1.00 93.25 306 LEU A O 1
ATOM 2482 N N . SER A 1 307 ? -19.095 -3.464 9.289 1.00 90.00 307 SER A N 1
ATOM 2483 C CA . SER A 1 307 ? -19.379 -2.544 8.179 1.00 90.00 307 SER A CA 1
ATOM 2484 C C . SER A 1 307 ? -18.984 -3.113 6.809 1.00 90.00 307 SER A C 1
ATOM 2486 O O . SER A 1 307 ? -19.711 -2.908 5.838 1.00 90.00 307 SER A O 1
ATOM 2488 N N . VAL A 1 308 ? -17.889 -3.883 6.727 1.00 93.56 308 VAL A N 1
ATOM 2489 C CA . VAL A 1 308 ? -17.491 -4.566 5.485 1.00 93.56 308 VAL A CA 1
ATOM 2490 C C . VAL A 1 308 ? -18.173 -5.925 5.341 1.00 93.56 308 VAL A C 1
ATOM 2492 O O . VAL A 1 308 ? -18.569 -6.284 4.238 1.00 93.56 308 VAL A O 1
ATOM 2495 N N . LEU A 1 309 ? -18.399 -6.659 6.436 1.00 95.19 309 LEU A N 1
ATOM 2496 C CA . LEU A 1 309 ? -19.064 -7.966 6.364 1.00 95.19 309 LEU A CA 1
ATOM 2497 C C . LEU A 1 309 ? -20.513 -7.862 5.886 1.00 95.19 309 LEU A C 1
ATOM 2499 O O . LEU A 1 309 ? -20.941 -8.682 5.086 1.00 95.19 309 LEU A O 1
ATOM 2503 N N . GLN A 1 310 ? -21.255 -6.848 6.335 1.00 92.50 310 GLN A N 1
ATOM 2504 C CA . GLN A 1 310 ? -22.625 -6.606 5.871 1.00 92.50 310 GLN A CA 1
ATOM 2505 C C . GLN A 1 310 ? -22.671 -6.271 4.378 1.00 92.50 310 GLN A C 1
ATOM 2507 O O . GLN A 1 310 ? -23.604 -6.670 3.685 1.00 92.50 310 GLN A O 1
ATOM 2512 N N . LEU A 1 311 ? -21.661 -5.552 3.884 1.00 91.19 311 LEU A N 1
ATOM 2513 C CA . LEU A 1 311 ? -21.525 -5.237 2.467 1.00 91.19 311 LEU A CA 1
ATOM 2514 C C . LEU A 1 311 ? -21.153 -6.479 1.649 1.00 91.19 311 LEU A C 1
ATOM 2516 O O . LEU A 1 311 ? -21.720 -6.701 0.587 1.00 91.19 311 LEU A O 1
ATOM 2520 N N . ALA A 1 312 ? -20.245 -7.309 2.158 1.00 94.12 312 ALA A N 1
ATOM 2521 C CA . ALA A 1 312 ? -19.873 -8.562 1.515 1.00 94.12 312 ALA A CA 1
ATOM 2522 C C . ALA A 1 312 ? -21.054 -9.546 1.450 1.00 94.12 312 ALA A C 1
ATOM 2524 O O . ALA A 1 312 ? -21.321 -10.119 0.396 1.00 94.12 312 ALA A O 1
ATOM 2525 N N . ASP A 1 313 ? -21.805 -9.676 2.549 1.00 94.88 313 ASP A N 1
ATOM 2526 C CA . ASP A 1 313 ? -23.005 -10.514 2.631 1.00 94.88 313 ASP A CA 1
ATOM 2527 C C . ASP A 1 313 ? -24.093 -10.023 1.655 1.00 94.88 313 ASP A C 1
ATOM 2529 O O . ASP A 1 313 ? -24.677 -10.831 0.937 1.00 94.88 313 ASP A O 1
ATOM 2533 N N . SER A 1 314 ? -24.327 -8.707 1.547 1.00 92.12 314 SER A N 1
ATOM 2534 C CA . SER A 1 314 ? -25.322 -8.159 0.607 1.00 92.12 314 SER A CA 1
ATOM 2535 C C . SER A 1 314 ? -24.919 -8.289 -0.865 1.00 92.12 314 SER A C 1
ATOM 2537 O O . SER A 1 314 ? -25.783 -8.384 -1.734 1.00 92.12 314 SER A O 1
ATOM 2539 N N . GLN A 1 315 ? -23.616 -8.317 -1.146 1.00 92.44 315 GLN A N 1
ATOM 2540 C CA . GLN A 1 315 ? -23.055 -8.524 -2.482 1.00 92.44 315 GLN A CA 1
ATOM 2541 C C . GLN A 1 315 ? -22.851 -10.007 -2.821 1.00 92.44 315 GLN A C 1
ATOM 2543 O O . GLN A 1 315 ? -22.484 -10.315 -3.953 1.00 92.44 315 GLN A O 1
ATOM 2548 N N . MET A 1 316 ? -23.080 -10.920 -1.869 1.00 93.56 316 MET A N 1
ATOM 2549 C CA . MET A 1 316 ? -22.787 -12.350 -2.003 1.00 93.56 316 MET A CA 1
ATOM 2550 C C . MET A 1 316 ? -21.329 -12.631 -2.412 1.00 93.56 316 MET A C 1
ATOM 2552 O O . MET A 1 316 ? -21.055 -13.517 -3.220 1.00 93.56 316 MET A O 1
ATOM 2556 N N . VAL A 1 317 ? -20.384 -11.886 -1.832 1.00 94.81 317 VAL A N 1
ATOM 2557 C CA . VAL A 1 317 ? -18.938 -12.035 -2.075 1.00 94.81 317 VAL A CA 1
ATOM 2558 C C . VAL A 1 317 ? -18.191 -12.421 -0.798 1.00 94.81 317 VAL A C 1
ATOM 2560 O O . VAL A 1 317 ? -18.651 -12.164 0.314 1.00 94.81 317 VAL A O 1
ATOM 2563 N N . HIS A 1 318 ? -17.018 -13.034 -0.941 1.00 96.00 318 HIS A N 1
ATOM 2564 C CA . HIS A 1 318 ? -16.235 -13.513 0.202 1.00 96.00 318 HIS A CA 1
ATOM 2565 C C . HIS A 1 318 ? -15.501 -12.359 0.909 1.00 96.00 318 HIS A C 1
ATOM 2567 O O . HIS A 1 318 ? -15.435 -11.229 0.420 1.00 96.00 318 HIS A O 1
ATOM 2573 N N . CYS A 1 319 ? -14.900 -12.639 2.063 1.00 96.88 319 CYS A N 1
ATOM 2574 C CA . CYS A 1 319 ? -13.885 -11.768 2.659 1.00 96.88 319 CYS A CA 1
ATOM 2575 C C . CYS A 1 319 ? -12.595 -12.545 2.895 1.00 96.88 319 CYS A C 1
ATOM 2577 O O . CYS A 1 319 ? -12.637 -13.656 3.421 1.00 96.88 319 CYS A O 1
ATOM 2579 N N . TYR A 1 320 ? -11.466 -11.932 2.564 1.00 97.00 320 TYR A N 1
ATOM 2580 C CA . TYR A 1 320 ? -10.127 -12.481 2.732 1.00 97.00 320 TYR A CA 1
ATOM 2581 C C . TYR A 1 320 ? -9.272 -11.553 3.603 1.00 97.00 320 TYR A C 1
ATOM 2583 O O . TYR A 1 320 ? -9.430 -10.331 3.561 1.00 97.00 320 TYR A O 1
ATOM 2591 N N . THR A 1 321 ? -8.382 -12.120 4.415 1.00 96.44 321 THR A N 1
ATOM 2592 C CA . THR A 1 321 ? -7.391 -11.362 5.193 1.00 96.44 321 THR A CA 1
ATOM 2593 C C . THR A 1 321 ? -6.201 -12.244 5.564 1.00 96.44 321 THR A C 1
ATOM 2595 O O . THR A 1 321 ? -6.347 -13.464 5.681 1.00 96.44 321 THR A O 1
ATOM 2598 N N . GLU A 1 322 ? -5.041 -11.635 5.802 1.00 95.44 322 GLU A N 1
ATOM 2599 C CA . GLU A 1 322 ? -3.886 -12.301 6.405 1.00 95.44 322 GLU A CA 1
ATOM 2600 C C . GLU A 1 322 ? -3.596 -11.729 7.783 1.00 95.44 322 GLU A C 1
ATOM 2602 O O . GLU A 1 322 ? -3.683 -10.524 8.015 1.00 95.44 322 GLU A O 1
ATOM 2607 N N . ILE A 1 323 ? -3.220 -12.605 8.707 1.00 94.31 323 ILE A N 1
ATOM 2608 C CA . ILE A 1 323 ? -2.900 -12.218 10.077 1.00 94.31 323 ILE A CA 1
ATOM 2609 C C . ILE A 1 323 ? -1.710 -13.009 10.607 1.00 94.31 323 ILE A C 1
ATOM 2611 O O . ILE A 1 323 ? -1.563 -14.193 10.329 1.00 94.31 323 ILE A O 1
ATOM 2615 N N . SER A 1 324 ? -0.882 -12.379 11.427 1.00 91.38 324 SER A N 1
ATOM 2616 C CA . SER A 1 324 ? 0.292 -13.015 12.036 1.00 91.38 324 SER A CA 1
ATOM 2617 C C . SER A 1 324 ? 0.077 -13.372 13.513 1.00 91.38 324 SER A C 1
ATOM 2619 O O . SER A 1 324 ? 0.652 -14.329 14.024 1.00 91.38 324 SER A O 1
ATOM 2621 N N . ASN A 1 325 ? -0.810 -12.652 14.212 1.00 87.56 325 ASN A N 1
ATOM 2622 C CA . ASN A 1 325 ? -0.969 -12.783 15.659 1.00 87.56 325 ASN A CA 1
ATOM 2623 C C . ASN A 1 325 ? -2.205 -13.605 16.090 1.00 87.56 325 ASN A C 1
ATOM 2625 O O . ASN A 1 325 ? -3.291 -13.538 15.503 1.00 87.56 325 ASN A O 1
ATOM 2629 N N . GLN A 1 326 ? -2.058 -14.342 17.197 1.00 86.06 326 GLN A N 1
ATOM 2630 C CA . GLN A 1 326 ? -3.090 -15.249 17.718 1.00 86.06 326 GLN A CA 1
ATOM 2631 C C . GLN A 1 326 ? -4.357 -14.521 18.193 1.00 86.06 326 GLN A C 1
ATOM 2633 O O . GLN A 1 326 ? -5.463 -15.060 18.114 1.00 86.06 326 GLN A O 1
ATOM 2638 N N . SER A 1 327 ? -4.218 -13.291 18.697 1.00 86.00 327 SER A N 1
ATOM 2639 C CA . SER A 1 327 ? -5.367 -12.520 19.184 1.00 86.00 327 SER A CA 1
ATOM 2640 C C . SER A 1 327 ? -6.305 -12.092 18.050 1.00 86.00 327 SER A C 1
ATOM 2642 O O . SER A 1 327 ? -7.525 -12.207 18.188 1.00 86.00 327 SER A O 1
ATOM 2644 N N . SER A 1 328 ? -5.744 -11.698 16.905 1.00 89.12 328 SER A N 1
ATOM 2645 C CA . SER A 1 328 ? -6.468 -11.416 15.670 1.00 89.12 328 SER A CA 1
ATOM 2646 C C . SER A 1 328 ? -7.108 -12.684 15.115 1.00 89.12 328 SER A C 1
ATOM 2648 O O . SER A 1 328 ? -8.258 -12.629 14.692 1.00 89.12 328 SER A O 1
ATOM 2650 N N . LEU A 1 329 ? -6.441 -13.842 15.197 1.00 91.69 329 LEU A N 1
ATOM 2651 C CA . LEU A 1 329 ? -7.017 -15.114 14.741 1.00 91.69 329 LEU A CA 1
ATOM 2652 C C . LEU A 1 329 ? -8.320 -15.438 15.466 1.00 91.69 329 LEU A C 1
ATOM 2654 O O . LEU A 1 329 ? -9.350 -15.659 14.829 1.00 91.69 329 LEU A O 1
ATOM 2658 N N . GLN A 1 330 ? -8.304 -15.377 16.797 1.00 92.06 330 GLN A N 1
ATOM 2659 C CA . GLN A 1 330 ? -9.510 -15.588 17.596 1.00 92.06 330 GLN A CA 1
ATOM 2660 C C . GLN A 1 330 ? -10.592 -14.545 17.293 1.00 92.06 330 GLN A C 1
ATOM 2662 O O . GLN A 1 330 ? -11.782 -14.864 17.306 1.00 92.06 330 GLN A O 1
ATOM 2667 N N . PHE A 1 331 ? -10.198 -13.293 17.039 1.00 92.44 331 PHE A N 1
ATOM 2668 C CA . PHE A 1 331 ? -11.123 -12.233 16.657 1.00 92.44 331 PHE A CA 1
ATOM 2669 C C . PHE A 1 331 ? -11.805 -12.540 15.318 1.00 92.44 331 PHE A C 1
ATOM 2671 O O . PHE A 1 331 ? -13.034 -12.560 15.270 1.00 92.44 331 PHE A O 1
ATOM 2678 N N . PHE A 1 332 ? -11.060 -12.851 14.259 1.00 95.88 332 PHE A N 1
ATOM 2679 C CA . PHE A 1 332 ? -11.627 -13.139 12.939 1.00 95.88 332 PHE A CA 1
ATOM 2680 C C . PHE A 1 332 ? -12.440 -14.442 12.918 1.00 95.88 332 PHE A C 1
ATOM 2682 O O . PHE A 1 332 ? -13.538 -14.464 12.358 1.00 95.88 332 PHE A O 1
ATOM 2689 N N . GLN A 1 333 ? -11.992 -15.497 13.607 1.00 95.69 333 GLN A N 1
ATOM 2690 C CA . GLN A 1 333 ? -12.750 -16.751 13.721 1.00 95.69 333 GLN A CA 1
ATOM 2691 C C . GLN A 1 333 ? -14.135 -16.544 14.351 1.00 95.69 333 GLN A C 1
ATOM 2693 O O . GLN A 1 333 ? -15.128 -17.076 13.855 1.00 95.69 333 GLN A O 1
ATOM 2698 N N . LYS A 1 334 ? -14.244 -15.688 15.381 1.00 94.69 334 LYS A N 1
ATOM 2699 C CA . LYS A 1 334 ? -15.542 -15.308 15.976 1.00 94.69 334 LYS A CA 1
ATOM 2700 C C . LYS A 1 334 ? -16.489 -14.618 14.985 1.00 94.69 334 LYS A C 1
ATOM 2702 O O . LYS A 1 334 ? -17.697 -14.643 15.200 1.00 94.69 334 LYS A O 1
ATOM 2707 N N . HIS A 1 335 ? -15.965 -14.027 13.911 1.00 96.06 335 HIS A N 1
ATOM 2708 C CA . HIS A 1 335 ? -16.749 -13.373 12.856 1.00 96.06 335 HIS A CA 1
ATOM 2709 C C . HIS A 1 335 ? -16.978 -14.271 11.626 1.00 96.06 335 HIS A C 1
ATOM 2711 O O . HIS A 1 335 ? -17.527 -13.813 10.621 1.00 96.06 335 HIS A O 1
ATOM 2717 N N . GLY A 1 336 ? -16.638 -15.561 11.723 1.00 96.38 336 GLY A N 1
ATOM 2718 C CA . GLY A 1 336 ? -16.928 -16.574 10.706 1.00 96.38 336 GLY A CA 1
ATOM 2719 C C . GLY A 1 336 ? -15.804 -16.824 9.703 1.00 96.38 336 GLY A C 1
ATOM 2720 O O . GLY A 1 336 ? -16.021 -17.564 8.748 1.00 96.38 336 GLY A O 1
ATOM 2721 N N . PHE A 1 337 ? -14.622 -16.239 9.904 1.00 98.06 337 PHE A N 1
ATOM 2722 C CA . PHE A 1 337 ? -13.452 -16.553 9.088 1.00 98.06 337 PHE A CA 1
ATOM 2723 C C . PHE A 1 337 ? -12.886 -17.931 9.445 1.00 98.06 337 PHE A C 1
ATOM 2725 O O . PHE A 1 337 ? -12.807 -18.305 10.617 1.00 98.06 337 PHE A O 1
ATOM 2732 N N . LYS A 1 338 ? -12.447 -18.669 8.429 1.00 97.75 338 LYS A N 1
ATOM 2733 C CA . LYS A 1 338 ? -11.790 -19.973 8.545 1.00 97.75 338 LYS A CA 1
ATOM 2734 C C . LYS A 1 338 ? -10.366 -19.859 8.011 1.00 97.75 338 LYS A C 1
ATOM 2736 O O . LYS A 1 338 ? -10.120 -19.104 7.075 1.00 97.75 338 LYS A O 1
ATOM 2741 N N . ILE A 1 339 ? -9.437 -20.610 8.597 1.00 98.06 339 ILE A N 1
ATOM 2742 C CA . ILE A 1 339 ? -8.075 -20.714 8.062 1.00 98.06 339 ILE A CA 1
ATOM 2743 C C . ILE A 1 339 ? -8.144 -21.521 6.767 1.00 98.06 339 ILE A C 1
ATOM 2745 O O . ILE A 1 339 ? -8.618 -22.656 6.787 1.00 98.06 339 ILE A O 1
ATOM 2749 N N . VAL A 1 340 ? -7.668 -20.938 5.668 1.00 97.44 340 VAL A N 1
ATOM 2750 C CA . VAL A 1 340 ? -7.536 -21.625 4.372 1.00 97.44 340 VAL A CA 1
ATOM 2751 C C . VAL A 1 340 ? -6.096 -22.037 4.081 1.00 97.44 340 VAL A C 1
ATOM 2753 O O . VAL A 1 340 ? -5.874 -23.033 3.401 1.00 97.44 340 VAL A O 1
ATOM 2756 N N . LYS A 1 341 ? -5.111 -21.320 4.637 1.00 97.12 341 LYS A N 1
ATOM 2757 C CA . LYS A 1 341 ? -3.687 -21.669 4.550 1.00 97.12 341 LYS A CA 1
ATOM 2758 C C . LYS A 1 341 ? -2.947 -21.141 5.775 1.00 97.12 341 LYS A C 1
ATOM 2760 O O . LYS A 1 341 ? -3.178 -20.012 6.203 1.00 97.12 341 LYS A O 1
ATOM 2765 N N . THR A 1 342 ? -2.050 -21.956 6.316 1.00 97.19 342 THR A N 1
ATOM 2766 C CA . THR A 1 342 ? -1.044 -21.529 7.296 1.00 97.19 342 THR A CA 1
ATOM 2767 C C . THR A 1 342 ? 0.284 -21.457 6.562 1.00 97.19 342 THR A C 1
ATOM 2769 O O . THR A 1 342 ? 0.697 -22.443 5.953 1.00 97.19 342 THR A O 1
ATOM 2772 N N . VAL A 1 343 ? 0.931 -20.297 6.591 1.00 95.81 343 VAL A N 1
ATOM 2773 C CA . VAL A 1 343 ? 2.191 -20.060 5.890 1.00 95.81 343 VAL A CA 1
ATOM 2774 C C . VAL A 1 343 ? 3.320 -20.042 6.907 1.00 95.81 343 VAL A C 1
ATOM 2776 O O . VAL A 1 343 ? 3.311 -19.248 7.847 1.00 95.81 343 VAL A O 1
ATOM 2779 N N . GLN A 1 344 ? 4.277 -20.944 6.714 1.00 94.56 344 GLN A N 1
ATOM 2780 C CA . GLN A 1 344 ? 5.445 -21.146 7.568 1.00 94.56 344 GLN A CA 1
ATOM 2781 C C . GLN A 1 344 ? 6.697 -21.212 6.689 1.00 94.56 344 GLN A C 1
ATOM 2783 O O . GLN A 1 344 ? 6.598 -21.490 5.496 1.00 94.56 344 GLN A O 1
ATOM 2788 N N . ASP A 1 345 ? 7.859 -20.909 7.265 1.00 89.69 345 ASP A N 1
ATOM 2789 C CA . ASP A 1 345 ? 9.191 -21.079 6.657 1.00 89.69 345 ASP A CA 1
ATOM 2790 C C . ASP A 1 345 ? 9.511 -20.248 5.391 1.00 89.69 345 ASP A C 1
ATOM 2792 O O . ASP A 1 345 ? 10.620 -20.329 4.865 1.00 89.69 345 ASP A O 1
ATOM 2796 N N . ILE A 1 346 ? 8.592 -19.400 4.908 1.00 91.25 346 ILE A N 1
ATOM 2797 C CA . ILE A 1 346 ? 8.833 -18.475 3.777 1.00 91.25 346 ILE A CA 1
ATOM 2798 C C . ILE A 1 346 ? 9.292 -17.090 4.272 1.00 91.25 346 ILE A C 1
ATOM 2800 O O . ILE A 1 346 ? 10.205 -16.469 3.715 1.00 91.25 346 ILE A O 1
ATOM 2804 N N . LEU A 1 347 ? 8.649 -16.608 5.334 1.00 92.94 347 LEU A N 1
ATOM 2805 C CA . LEU A 1 347 ? 9.016 -15.421 6.104 1.00 92.94 347 LEU A CA 1
ATOM 2806 C C . LEU A 1 347 ? 9.523 -15.877 7.483 1.00 92.94 347 LEU A C 1
ATOM 2808 O O . LEU A 1 347 ? 9.233 -17.004 7.884 1.00 92.94 347 LEU A O 1
ATOM 2812 N N . PRO A 1 348 ? 10.264 -15.043 8.238 1.00 93.44 348 PRO A N 1
ATOM 2813 C CA . PRO A 1 348 ? 10.796 -15.439 9.548 1.00 93.44 348 PRO A CA 1
ATOM 2814 C C . PRO A 1 348 ? 9.720 -15.570 10.645 1.00 93.44 348 PRO A C 1
ATOM 2816 O O . PRO A 1 348 ? 10.055 -15.631 11.823 1.00 93.44 348 PRO A O 1
ATOM 2819 N N . PHE A 1 349 ? 8.444 -15.600 10.262 1.00 93.94 349 PHE A N 1
ATOM 2820 C CA . PHE A 1 349 ? 7.287 -15.698 11.132 1.00 93.94 349 PHE A CA 1
ATOM 2821 C C . PHE A 1 349 ? 6.155 -16.459 10.441 1.00 93.94 349 PHE A C 1
ATOM 2823 O O . PHE A 1 349 ? 6.111 -16.576 9.214 1.00 93.94 349 PHE A O 1
ATOM 2830 N N . THR A 1 350 ? 5.227 -16.974 11.247 1.00 94.88 350 THR A N 1
ATOM 2831 C CA . THR A 1 350 ? 4.017 -17.640 10.751 1.00 94.88 350 THR A CA 1
ATOM 2832 C C . THR A 1 350 ? 2.907 -16.621 10.540 1.00 94.88 350 THR A C 1
ATOM 2834 O O . THR A 1 350 ? 2.680 -15.762 11.390 1.00 94.88 350 THR A O 1
ATOM 2837 N N . PHE A 1 351 ? 2.160 -16.757 9.448 1.00 96.50 351 PHE A N 1
ATOM 2838 C CA . PHE A 1 351 ? 0.900 -16.043 9.271 1.00 96.50 351 PHE A CA 1
ATOM 2839 C C . PHE A 1 351 ? -0.184 -16.963 8.705 1.00 96.50 351 PHE A C 1
ATOM 2841 O O . PHE A 1 351 ? 0.090 -18.012 8.117 1.00 96.50 351 PHE A O 1
ATOM 2848 N N . TYR A 1 352 ? -1.435 -16.581 8.930 1.00 97.06 352 TYR A N 1
ATOM 2849 C CA . TYR A 1 352 ? -2.623 -17.332 8.560 1.00 97.06 352 TYR A CA 1
ATOM 2850 C C . TYR A 1 352 ? -3.401 -16.552 7.511 1.00 97.06 352 TYR A C 1
ATOM 2852 O O . TYR A 1 352 ? -3.769 -15.398 7.736 1.00 97.06 352 TYR A O 1
ATOM 2860 N N . CYS A 1 353 ? -3.695 -17.209 6.396 1.00 97.50 353 CYS A N 1
ATOM 2861 C CA . CYS A 1 353 ? -4.626 -16.727 5.391 1.00 97.50 353 CYS A CA 1
ATOM 2862 C C . CYS A 1 353 ? -6.027 -17.183 5.789 1.00 97.50 353 CYS A C 1
ATOM 2864 O O . CYS A 1 353 ? -6.277 -18.383 5.976 1.00 97.50 353 CYS A O 1
ATOM 2866 N N . LEU A 1 354 ? -6.938 -16.229 5.935 1.00 98.06 354 LEU A N 1
ATOM 2867 C CA . LEU A 1 354 ? -8.300 -16.468 6.375 1.00 98.06 354 LEU A CA 1
ATOM 2868 C C . LEU A 1 354 ? -9.297 -16.120 5.274 1.00 98.06 354 LEU A C 1
ATOM 2870 O O . LEU A 1 354 ? -9.180 -15.077 4.637 1.00 98.06 354 LEU A O 1
ATOM 2874 N N . LEU A 1 355 ? -10.325 -16.954 5.122 1.00 97.44 355 LEU A N 1
ATOM 2875 C CA . LEU A 1 355 ? -11.441 -16.718 4.209 1.00 97.44 355 LEU A CA 1
ATOM 2876 C C . LEU A 1 355 ? -12.771 -16.839 4.955 1.00 97.44 355 LEU A C 1
ATOM 2878 O O . LEU A 1 355 ? -12.943 -17.703 5.819 1.00 97.44 355 LEU A O 1
ATOM 2882 N N . ARG A 1 356 ? -13.723 -15.972 4.622 1.00 97.38 356 ARG A N 1
ATOM 2883 C CA . ARG A 1 356 ? -15.100 -16.016 5.111 1.00 97.38 356 ARG A CA 1
ATOM 2884 C C . ARG A 1 356 ? -16.064 -16.054 3.933 1.00 97.38 356 ARG A C 1
ATOM 2886 O O . ARG A 1 356 ? -16.060 -15.144 3.106 1.00 97.38 356 ARG A O 1
ATOM 2893 N N . ASP A 1 357 ? -16.931 -17.059 3.935 1.00 96.50 357 ASP A N 1
ATOM 2894 C CA . ASP A 1 357 ? -18.048 -17.185 2.998 1.00 96.50 357 ASP A CA 1
ATOM 2895 C C . ASP A 1 357 ? -19.123 -16.114 3.287 1.00 96.50 357 ASP A C 1
ATOM 2897 O O . ASP A 1 357 ? -19.359 -15.799 4.465 1.00 96.50 357 ASP A O 1
ATOM 2901 N N . PRO A 1 358 ? -19.791 -15.545 2.264 1.00 95.00 358 PRO A N 1
ATOM 2902 C CA . PRO A 1 358 ? -20.928 -14.656 2.482 1.00 95.00 358 PRO A CA 1
ATOM 2903 C C . PRO A 1 358 ? -22.074 -15.406 3.163 1.00 95.00 358 PRO A C 1
ATOM 2905 O O . PRO A 1 358 ? -22.353 -16.572 2.873 1.00 95.00 358 PRO A O 1
ATOM 2908 N N . LYS A 1 359 ? -22.776 -14.725 4.065 1.00 92.44 359 LYS A N 1
ATOM 2909 C CA . LYS A 1 359 ? -24.007 -15.240 4.665 1.00 92.44 359 LYS A CA 1
ATOM 2910 C C . LYS A 1 359 ? -25.199 -14.809 3.821 1.00 92.44 359 LYS A C 1
ATOM 2912 O O . LYS A 1 359 ? -25.338 -13.630 3.517 1.00 92.44 359 LYS A O 1
ATOM 2917 N N . GLN A 1 360 ? -26.092 -15.749 3.513 1.00 78.88 360 GLN A N 1
ATOM 2918 C CA . GLN A 1 360 ? -27.402 -15.404 2.964 1.00 78.88 360 GLN A CA 1
ATOM 2919 C C . GLN A 1 360 ? -28.167 -14.560 3.985 1.00 78.88 360 GLN A C 1
ATOM 2921 O O . GLN A 1 360 ? -28.383 -14.986 5.123 1.00 78.88 360 GLN A O 1
ATOM 2926 N N . ILE A 1 361 ? -28.558 -13.357 3.572 1.00 64.81 361 ILE A N 1
ATOM 2927 C CA . ILE A 1 361 ? -29.516 -12.536 4.305 1.00 64.81 361 ILE A CA 1
ATOM 2928 C C . ILE A 1 361 ? -30.891 -13.143 3.997 1.00 64.81 361 ILE A C 1
ATOM 2930 O O . ILE A 1 361 ? -31.399 -12.962 2.892 1.00 64.81 361 ILE A O 1
ATOM 2934 N N . LEU A 1 362 ? -31.412 -13.955 4.922 1.00 47.88 362 LEU A N 1
ATOM 2935 C CA . LEU A 1 362 ? -32.771 -14.511 4.852 1.00 47.88 362 LEU A CA 1
ATOM 2936 C C . LEU A 1 362 ? -33.833 -13.429 5.049 1.00 47.88 362 LEU A C 1
ATOM 2938 O O . LEU A 1 362 ? -33.609 -12.545 5.912 1.00 47.88 362 LEU A O 1
#

Secondary structure (DSSP, 8-state):
--HHHHHHHHHHHHHHHHHHHHHHTTSB-TTTSSBPSS-EEETTT--EE-HHHHHHHHHH-SB-TTT--B--GGGEEE-HHHHHHHHHHHHHHHHHHHHHHHHHHHHHHHHHHHHHHHHHHHHHHHHHHHHHHHHHHHHHTTTS-S------PPPEEEEPPGGGHHHHHHHHHHHHTT-HHHHHHHTT-TTHHHHHHHHHHHHHHHHTTTSEEEEEE-TTT--EEEEEEEEPTT--S--HHHHHHTTGGGHHHHT-HHHHHHHHHHHHHHHHHHHHHHTT--EEEEEEEEE-GGGTTS-HHHHHHHHHHHHHHHHT-EEEEEE-SHHHHHHHHHTT-EEEEEE-SSSSS-EEEEEEPPPP--

Organism: Tieghemostelium lacteum (NCBI:txid361077)

Radius of gyration: 30.66 Å; chains: 1; bounding box: 65×79×95 Å

Sequence (362 aa):
MEVDQNDKELHKINNLNKQSKELQNIFIDPISLDLIEDAVISSGCGHSFSQDTIESWLTKKQTCPLCHSPLSLSDLTPNYTLRDAIKLYGEMIDNKNLEEQQQQEQQQEHSNQQQLDRSQKITSQLEDIQKQIAYLLQDQQQHVLKNSPVMQQKDLIRELWQKETNEAAILLESTTRNDEFIDYFFGQVSWKQSGTIWYNSKMIEYALKRARVTGMFNKTTNQLTGLMICQPPFEVGVSITQMLKVGMYGAPLKMGIQPLARVLKAFDITDKIHQELTQDLPHWYINCICVQSTDRRLKKGSDLLLSVLQLADSQMVHCYTEISNQSSLQFFQKHGFKIVKTVQDILPFTFYCLLRDPKQIL

pLDDT: mean 83.22, std 15.48, range [30.59, 98.06]